Protein AF-A0A3N5X4F0-F1 (afdb_monomer)

Nearest PDB structures (foldseek):
  6ehd-assembly1_A  TM=4.978E-01  e=3.427E+00  Vibrio cholerae O395
  6ehf-assembly1_A  TM=4.316E-01  e=2.083E+00  Vibrio cholerae O395
  5fp2-assembly1_A  TM=2.744E-01  e=8.828E+00  Pseudomonas aeruginosa PAO1
  3m8b-assembly1_A  TM=2.045E-01  e=5.104E+00  Escherichia coli

Secondary structure (DSSP, 8-state):
------EEE--------------S-S---EEEEEEEEEEEEEETTEEEEEEEEEEEEEEEEETTEEEEEEEEEEEETT-GGG-EEEEEEEEEEESSTTSSEEEEEEEEEEEEESSSEEEEEEEEEEEEEESSSS-EEEEEEEEEEES-SS--S--S---TT-THHHHTPPTT-EEEEEETTS-EEEEEEEEEETTEEEEEETTS--EEEEGGGEEEEEEPP----HHHHHHHHHHHHHHHHHHHHHTT--S-TTHHHHHHHHHHHHHHHHHHHHHHTT----EEEEE---

Sequence (290 aa):
MKHTTGILLVAVLAVAQFAMAQSEEPQRNSQGYGYGAVGTLRGPGGFSGASQIGGGAEGTFYKGLGAGIDVGYLFPTSAFSAGFGTLSPGVLYQFSPKRRTVPFVTGGYTLGFRHGAWNMIHFGGGATYWFSERVGLRVEVRDHMPTQSTIGNAVAGVIPGRWEKVDSLDNGEDIIVVMKSGERFNANFRSSDLDSITVKPMEEKERRIPQSEVKQVEREGVKQDRALDGAAIGAGAGAALGALLGSRSEDDREVTIVGGLIAFAAIGFGVGYAVDSSTGKPILLFEAPE

Radius of gyration: 24.5 Å; Cα contacts (8 Å, |Δi|>4): 633; chains: 1; bounding box: 62×45×75 Å

Mean predicted aligned error: 14.15 Å

Solvent-accessible surface area (backbone atoms only — not comparable to full-atom values): 15024 Å² total; per-residue (Å²): 137,89,82,85,62,50,31,54,31,46,27,64,35,67,38,80,29,74,59,91,82,85,84,87,78,78,92,59,58,62,42,41,38,52,37,38,28,50,27,34,39,38,48,99,92,44,79,39,57,25,33,32,40,37,34,36,40,35,35,34,80,54,98,34,34,27,42,35,41,36,40,35,42,40,20,38,69,91,36,69,90,72,37,35,35,36,42,30,50,32,41,34,39,34,48,63,72,87,44,53,64,22,39,34,40,36,38,36,42,31,41,35,38,78,94,59,82,43,56,24,34,34,42,34,41,38,38,33,39,44,82,48,100,57,33,40,40,42,39,41,41,40,39,40,40,51,64,66,67,78,70,48,88,63,67,55,63,84,56,58,63,54,58,67,54,57,61,69,59,57,69,62,41,55,29,37,42,29,32,68,89,68,53,71,50,60,24,27,34,59,51,58,59,102,59,31,40,31,32,30,35,86,91,53,73,74,45,77,42,51,47,90,48,42,32,34,34,28,35,58,42,78,87,62,75,42,38,56,53,32,16,50,53,21,20,52,55,16,26,56,52,14,48,62,62,30,75,71,50,86,88,58,72,71,68,48,35,58,52,33,24,53,54,31,17,52,53,20,22,52,53,20,29,60,64,45,69,72,63,75,58,63,44,80,45,38,44,50,67,132

Foldseek 3Di:
DDDFWWWWWFFQWDWFWDDDDDDDDDPKDKTKIWTKTWTWTQDPVGIFIKIKTWIKIKIADPQQKIKIWIKMWMGTPVDSPRIWIKIWTKIKGWDPVVDQKIKMKMKTWMWTDDPDTFTWIKIKIWIWGHPDPGTIGTGMTMIIHGPPPPPDPVVVDCPAPDCVLVQPDDFQFWKWWQWPVRDIAIWTWHHDDPFWTWTHGPPDDIDIGGPVGTAWMWGQQPPDPQLVVLLQVQLVVQLVNLQVVLVPDPPDNDPSSVVSNVVRSVVRNVVRNVVVVVPRDIHTRHGHDD

pLDDT: mean 77.79, std 20.12, range [32.59, 97.94]

Structure (mmCIF, N/CA/C/O backbone):
data_AF-A0A3N5X4F0-F1
#
_entry.id   AF-A0A3N5X4F0-F1
#
loop_
_atom_site.group_PDB
_atom_site.id
_atom_site.type_symbol
_atom_site.label_atom_id
_atom_site.label_alt_id
_atom_site.label_comp_id
_atom_site.label_asym_id
_atom_site.label_entity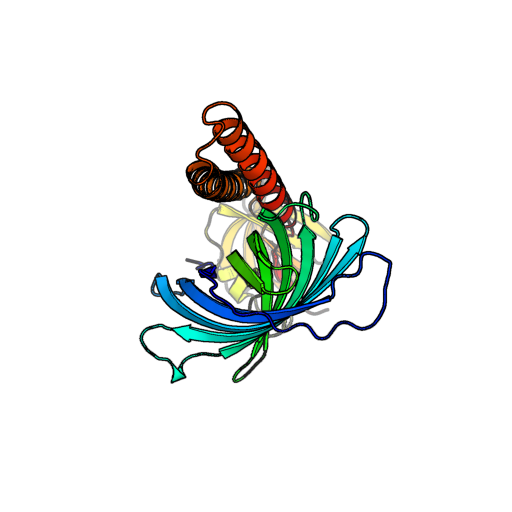_id
_atom_site.label_seq_id
_atom_site.pdbx_PDB_ins_code
_atom_site.Cartn_x
_atom_site.Cartn_y
_atom_site.Cartn_z
_atom_site.occupancy
_atom_site.B_iso_or_equiv
_atom_site.auth_seq_id
_atom_site.auth_comp_id
_atom_site.auth_asym_id
_atom_site.auth_atom_id
_atom_site.pdbx_PDB_model_num
ATOM 1 N N . MET A 1 1 ? 0.333 -3.913 -22.629 1.00 32.59 1 MET A N 1
ATOM 2 C CA . MET A 1 1 ? -0.595 -3.464 -21.561 1.00 32.59 1 MET A CA 1
ATOM 3 C C . MET A 1 1 ? 0.020 -3.766 -20.196 1.00 32.59 1 MET A C 1
ATOM 5 O O . MET A 1 1 ? 0.237 -4.928 -19.883 1.00 32.59 1 MET A O 1
ATOM 9 N N . LYS A 1 2 ? 0.381 -2.738 -19.415 1.00 35.12 2 LYS A N 1
ATOM 10 C CA . LYS A 1 2 ? 0.947 -2.893 -18.061 1.00 35.12 2 LYS A CA 1
ATOM 11 C C . LYS A 1 2 ? -0.214 -2.987 -17.065 1.00 35.12 2 LYS A C 1
ATOM 13 O O . LYS A 1 2 ? -0.962 -2.028 -16.913 1.00 35.12 2 LYS A O 1
ATOM 18 N N . HIS A 1 3 ? -0.402 -4.148 -16.443 1.00 38.12 3 HIS A N 1
ATOM 19 C CA . HIS A 1 3 ? -1.484 -4.376 -15.484 1.00 38.12 3 HIS A CA 1
ATOM 20 C C . HIS A 1 3 ? -1.028 -3.985 -14.073 1.00 38.12 3 HIS A C 1
ATOM 22 O O . HIS A 1 3 ? -0.107 -4.589 -13.529 1.00 38.12 3 HIS A O 1
ATOM 28 N N . THR A 1 4 ? -1.665 -2.977 -13.479 1.00 41.97 4 THR A N 1
ATOM 29 C CA . THR A 1 4 ? -1.523 -2.639 -12.057 1.00 41.97 4 THR A CA 1
ATOM 30 C C . THR A 1 4 ? -2.378 -3.585 -11.212 1.00 41.97 4 THR A C 1
ATOM 32 O O . THR A 1 4 ? -3.607 -3.602 -11.301 1.00 41.97 4 THR A O 1
ATOM 35 N N . THR A 1 5 ? -1.710 -4.394 -10.397 1.00 45.38 5 THR A N 1
ATOM 36 C CA . THR A 1 5 ? -2.304 -5.276 -9.384 1.00 45.38 5 THR A CA 1
ATOM 37 C C . THR A 1 5 ? -2.607 -4.434 -8.137 1.00 45.38 5 THR A C 1
ATOM 39 O O . THR A 1 5 ? -1.683 -3.874 -7.559 1.00 45.38 5 THR A O 1
ATOM 42 N N . GLY A 1 6 ? -3.873 -4.303 -7.729 1.00 45.16 6 GLY A N 1
ATOM 43 C CA . G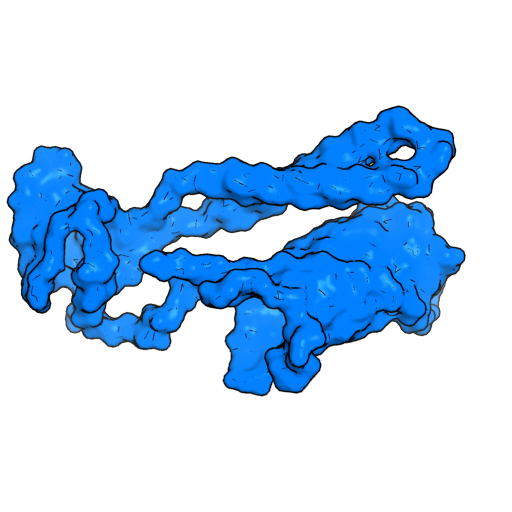LY A 1 6 ? -4.274 -3.544 -6.529 1.00 45.16 6 GLY A CA 1
ATOM 44 C C . GLY A 1 6 ? -5.271 -4.333 -5.682 1.00 45.16 6 GLY A C 1
ATOM 45 O O . GLY A 1 6 ? -6.263 -4.812 -6.216 1.00 45.16 6 GLY A O 1
ATOM 46 N N . ILE A 1 7 ? -5.014 -4.532 -4.392 1.00 48.84 7 ILE A N 1
ATOM 47 C CA . ILE A 1 7 ? -5.782 -5.467 -3.556 1.00 48.84 7 ILE A CA 1
ATOM 48 C C . ILE A 1 7 ? -6.756 -4.694 -2.663 1.00 48.84 7 ILE A C 1
ATOM 50 O O . ILE A 1 7 ? -6.385 -4.252 -1.581 1.00 48.84 7 ILE A O 1
ATOM 54 N N . LEU A 1 8 ? -8.024 -4.603 -3.075 1.00 40.22 8 LEU A N 1
ATOM 55 C CA . LEU A 1 8 ? -9.071 -3.984 -2.259 1.00 40.22 8 LEU A CA 1
ATOM 56 C C . LEU A 1 8 ? -9.683 -4.997 -1.278 1.00 40.22 8 LEU A C 1
ATOM 58 O O . LEU A 1 8 ? -10.514 -5.828 -1.666 1.00 40.22 8 LEU A O 1
ATOM 62 N N . LEU A 1 9 ? -9.332 -4.904 0.007 1.00 43.56 9 LEU A N 1
ATOM 63 C CA . LEU A 1 9 ? -9.863 -5.775 1.057 1.00 43.56 9 LEU A CA 1
ATOM 64 C C . LEU A 1 9 ? -10.933 -5.061 1.915 1.00 43.56 9 LEU A C 1
ATOM 66 O O . LEU A 1 9 ? -10.703 -4.002 2.492 1.00 43.56 9 LEU A O 1
ATOM 70 N N . VAL A 1 10 ? -12.120 -5.662 2.050 1.00 43.69 10 VAL A N 1
ATOM 71 C CA . VAL A 1 10 ? -13.218 -5.129 2.884 1.00 43.69 10 VAL A CA 1
ATOM 72 C C . VAL A 1 10 ? -13.332 -5.940 4.182 1.00 43.69 10 VAL A C 1
ATOM 74 O O . VAL A 1 10 ? -14.112 -6.873 4.317 1.00 43.69 10 VAL A O 1
ATOM 77 N N . ALA A 1 11 ? -12.530 -5.621 5.192 1.00 41.66 11 ALA A N 1
ATOM 78 C CA . ALA A 1 11 ? -12.478 -6.428 6.409 1.00 41.66 11 ALA A CA 1
ATOM 79 C C . ALA A 1 11 ? -13.691 -6.219 7.351 1.00 41.66 11 ALA A C 1
ATOM 81 O O . ALA A 1 11 ? -13.716 -5.341 8.212 1.00 41.66 11 ALA A O 1
ATOM 82 N N . VAL A 1 12 ? -14.704 -7.089 7.274 1.00 35.97 12 VAL A N 1
ATOM 83 C CA . VAL A 1 12 ? -15.749 -7.157 8.315 1.00 35.97 12 VAL A CA 1
ATOM 84 C C . VAL A 1 12 ? -15.232 -7.962 9.511 1.00 35.97 12 VAL A C 1
ATOM 86 O O . VAL A 1 12 ? -15.361 -9.182 9.557 1.00 35.97 12 VAL A O 1
ATOM 89 N N . LEU A 1 13 ? -14.629 -7.257 10.469 1.00 43.47 13 LEU A N 1
ATOM 90 C CA . LEU A 1 13 ? -14.099 -7.811 11.714 1.00 43.47 13 LEU A CA 1
ATOM 91 C C . LEU A 1 13 ? -15.217 -8.101 12.738 1.00 43.47 13 LEU A C 1
ATOM 93 O O . LEU A 1 13 ? -16.094 -7.277 12.973 1.00 43.47 13 LEU A O 1
ATOM 97 N N . ALA A 1 14 ? -15.154 -9.257 13.404 1.00 33.06 14 ALA A N 1
ATOM 98 C CA . ALA A 1 14 ? -15.914 -9.561 14.618 1.00 33.06 14 ALA A CA 1
ATOM 99 C C . ALA A 1 14 ? -14.994 -10.261 15.622 1.00 33.06 14 ALA A C 1
ATOM 101 O O . ALA A 1 14 ? -14.421 -11.302 15.308 1.00 33.06 14 ALA A O 1
ATOM 102 N N . VAL A 1 15 ? -14.772 -9.655 16.794 1.00 40.50 15 VAL A N 1
ATOM 103 C CA . VAL A 1 15 ? -13.682 -10.053 17.700 1.00 40.50 15 VAL A CA 1
ATOM 104 C C . VAL A 1 15 ? -14.090 -9.890 19.155 1.00 40.50 15 VAL A C 1
ATOM 106 O O . VAL A 1 15 ? -14.568 -8.831 19.544 1.00 40.50 15 VAL A O 1
ATOM 109 N N . ALA A 1 16 ? -13.829 -10.910 19.972 1.00 32.84 16 ALA A N 1
ATOM 110 C CA . ALA A 1 16 ? -13.762 -10.777 21.423 1.00 32.84 16 ALA A CA 1
ATOM 111 C C . ALA A 1 16 ? -12.316 -10.433 21.815 1.00 32.84 16 ALA A C 1
ATOM 113 O O . ALA A 1 16 ? -11.406 -11.236 21.614 1.00 32.84 16 ALA A O 1
ATOM 114 N N . GLN A 1 17 ? -12.088 -9.215 22.305 1.00 38.56 17 GLN A N 1
ATOM 115 C CA . GLN A 1 17 ? -10.775 -8.769 22.775 1.00 38.56 17 GLN A CA 1
ATOM 116 C C . GLN A 1 17 ? -10.604 -9.156 24.253 1.00 38.56 17 GLN A C 1
ATOM 118 O O . GLN A 1 17 ? -11.486 -8.900 25.070 1.00 38.56 17 GLN A O 1
ATOM 123 N N . PHE A 1 18 ? -9.477 -9.784 24.603 1.00 34.84 18 PHE A N 1
ATOM 124 C CA . PHE A 1 18 ? -9.077 -10.036 25.990 1.00 34.84 18 PHE A CA 1
ATOM 125 C C . PHE A 1 18 ? -7.811 -9.227 26.271 1.00 34.84 18 PHE A C 1
ATOM 127 O O . PHE A 1 18 ? -6.727 -9.583 25.816 1.00 34.84 18 PHE A O 1
ATOM 134 N N . ALA A 1 19 ? -7.946 -8.124 27.007 1.00 39.16 19 ALA A N 1
ATOM 135 C CA . ALA A 1 19 ? -6.813 -7.335 27.479 1.00 39.16 19 ALA A CA 1
ATOM 136 C C . ALA A 1 19 ? -6.554 -7.610 28.972 1.00 39.16 19 ALA A C 1
ATOM 138 O O . ALA A 1 19 ? -7.449 -7.469 29.813 1.00 39.16 19 ALA A O 1
ATOM 139 N N . MET A 1 20 ? -5.315 -7.991 29.296 1.00 36.03 20 MET A N 1
ATOM 140 C CA . MET A 1 20 ? -4.756 -7.959 30.650 1.00 36.03 20 MET A CA 1
ATOM 141 C C . MET A 1 20 ? -3.991 -6.636 30.786 1.00 36.03 20 MET A C 1
ATOM 143 O O . MET A 1 20 ? -2.903 -6.508 30.233 1.00 36.03 20 MET A O 1
ATOM 147 N N . ALA A 1 21 ? -4.555 -5.645 31.479 1.00 37.47 21 ALA A N 1
ATOM 148 C CA . ALA A 1 21 ? -3.869 -4.387 31.775 1.00 37.47 21 ALA A CA 1
ATOM 149 C C . ALA A 1 21 ? -3.617 -4.270 33.285 1.00 37.47 21 ALA A C 1
ATOM 151 O O . ALA A 1 21 ? -4.546 -4.405 34.084 1.00 37.47 21 ALA A O 1
ATOM 152 N N . GLN A 1 22 ? -2.355 -4.037 33.657 1.00 38.53 22 GLN A N 1
ATOM 153 C CA . GLN A 1 22 ? -1.940 -3.594 34.987 1.00 38.53 22 GLN A CA 1
ATOM 154 C C . GLN A 1 22 ? -1.816 -2.059 35.019 1.00 38.53 22 GLN A C 1
ATOM 156 O O . GLN A 1 22 ? -1.225 -1.459 34.124 1.00 38.53 22 GLN A O 1
ATOM 161 N N . SER A 1 23 ? -2.275 -1.492 36.138 1.00 37.44 23 SER A N 1
ATOM 162 C CA . SER A 1 23 ? -2.046 -0.146 36.695 1.00 37.44 23 SER A CA 1
ATOM 163 C C . SER A 1 23 ? -2.903 1.040 36.224 1.00 37.44 23 SER A C 1
ATOM 165 O O . SER A 1 23 ? -3.185 1.238 35.044 1.00 37.44 23 SER A O 1
ATOM 167 N N . GLU A 1 24 ? -3.320 1.799 37.240 1.00 47.41 24 GLU A N 1
ATOM 168 C CA . GLU A 1 24 ? -4.229 2.941 37.243 1.00 47.41 24 GLU A CA 1
ATOM 169 C C . GLU A 1 24 ? -3.498 4.225 36.807 1.00 47.41 24 GLU A C 1
ATOM 171 O O . GLU A 1 24 ? -2.595 4.687 37.493 1.00 47.41 24 GLU A O 1
ATOM 176 N N . GLU A 1 25 ? -3.929 4.783 35.669 1.00 54.06 25 GLU A N 1
ATOM 177 C CA . GLU A 1 25 ? -3.526 6.067 35.056 1.00 54.06 25 GLU A CA 1
ATOM 178 C C . GLU A 1 25 ? -2.057 6.205 34.587 1.00 54.06 25 GLU A C 1
ATOM 180 O O . GLU A 1 25 ? -1.130 5.981 35.358 1.00 54.06 25 GLU A O 1
ATOM 185 N N . PRO A 1 26 ? -1.774 6.625 33.328 1.00 49.38 26 PRO A N 1
ATOM 186 C CA . PRO A 1 26 ? -2.606 7.391 32.395 1.00 49.38 26 PRO A CA 1
ATOM 187 C C . PRO A 1 26 ? -2.985 6.606 31.130 1.00 49.38 26 PRO A C 1
ATOM 189 O O . PRO A 1 26 ? -2.102 6.039 30.502 1.00 49.38 26 PRO A O 1
ATOM 192 N N . GLN A 1 27 ? -4.267 6.659 30.730 1.00 57.31 27 GLN A N 1
ATOM 193 C CA . GLN A 1 27 ? -4.850 6.633 29.361 1.00 57.31 27 GLN A CA 1
ATOM 194 C C . GLN A 1 27 ? -4.193 5.801 28.222 1.00 57.31 27 GLN A C 1
ATOM 196 O O . GLN A 1 27 ? -4.483 6.021 27.043 1.00 57.31 27 GLN A O 1
ATOM 201 N N . ARG A 1 28 ? -3.303 4.861 28.541 1.00 55.22 28 ARG A N 1
ATOM 202 C CA . ARG A 1 28 ? -2.555 3.997 27.631 1.00 55.22 28 ARG A CA 1
ATOM 203 C C . ARG A 1 28 ? -3.308 2.688 27.524 1.00 55.22 28 ARG A C 1
ATOM 205 O O . ARG A 1 28 ? -3.019 1.722 28.221 1.00 55.22 28 ARG A O 1
ATOM 212 N N . ASN A 1 29 ? -4.282 2.680 26.629 1.00 76.25 29 ASN A N 1
ATOM 213 C CA . ASN A 1 29 ? -5.029 1.478 26.313 1.00 76.25 29 ASN A CA 1
ATOM 214 C C . ASN A 1 29 ? -4.210 0.696 25.285 1.00 76.25 29 ASN A C 1
ATOM 216 O O . ASN A 1 29 ? -4.285 0.971 24.087 1.00 76.25 29 ASN A O 1
ATOM 220 N N . SER A 1 30 ? -3.359 -0.215 25.758 1.00 86.25 30 SER A N 1
ATOM 221 C CA . SER A 1 30 ? -2.893 -1.308 24.912 1.00 86.25 30 SER A CA 1
ATOM 222 C C . SER A 1 30 ? -3.994 -2.361 24.836 1.00 86.25 30 SER A C 1
ATOM 224 O O . SER A 1 30 ? -4.621 -2.707 25.838 1.00 86.25 30 SER A O 1
ATOM 226 N N . GLN A 1 31 ? -4.258 -2.860 23.636 1.00 88.12 31 GLN A N 1
ATOM 227 C CA . GLN A 1 31 ? -5.313 -3.833 23.393 1.00 88.12 31 GLN A CA 1
ATOM 228 C C . GLN A 1 31 ? -4.864 -4.870 22.372 1.00 88.12 31 GLN A C 1
ATOM 230 O O . GLN A 1 31 ? -4.262 -4.536 21.352 1.00 88.12 31 GLN A O 1
ATOM 235 N N . GLY A 1 32 ? -5.154 -6.134 22.675 1.00 87.94 32 GLY A N 1
ATOM 236 C CA . GLY A 1 32 ? -4.986 -7.256 21.758 1.00 87.94 32 GLY A CA 1
ATOM 237 C C . GLY A 1 32 ? -6.302 -7.590 21.064 1.00 87.94 32 GLY A C 1
ATOM 238 O O . GLY A 1 32 ? -7.379 -7.396 21.630 1.00 87.94 32 GLY A O 1
ATOM 239 N N . TYR A 1 33 ? -6.227 -8.111 19.845 1.00 85.75 33 TYR A N 1
ATOM 240 C CA . TYR A 1 33 ? -7.398 -8.492 19.062 1.00 85.75 33 TYR A CA 1
ATOM 241 C C . TYR A 1 33 ? -7.110 -9.692 18.156 1.00 85.75 33 TYR A C 1
ATOM 243 O O . TYR A 1 33 ? -6.016 -9.822 17.623 1.00 85.75 33 TYR A O 1
ATOM 251 N N . GLY A 1 34 ? -8.093 -10.576 17.975 1.00 86.81 34 GLY A N 1
ATOM 252 C CA . GLY A 1 34 ? -8.167 -11.476 16.813 1.00 86.81 34 GLY A CA 1
ATOM 253 C C . GLY A 1 34 ? -8.912 -10.794 15.664 1.00 86.81 34 GLY A C 1
ATOM 254 O O . GLY A 1 34 ? -9.395 -9.689 15.858 1.00 86.81 34 GLY A O 1
ATOM 255 N N . TYR A 1 35 ? -9.025 -11.399 14.484 1.00 86.19 35 TYR A N 1
ATOM 256 C CA . TYR A 1 35 ? -9.908 -10.913 13.424 1.00 86.19 35 TYR A CA 1
ATOM 257 C C . TYR A 1 35 ? -10.199 -11.930 12.322 1.00 86.19 35 TYR A C 1
ATOM 259 O O . TYR A 1 35 ? -9.428 -12.858 12.084 1.00 86.19 35 TYR A O 1
ATOM 267 N N . GLY A 1 36 ? -11.313 -11.690 11.626 1.00 87.81 36 GLY A N 1
ATOM 268 C CA . GLY A 1 36 ? -11.666 -12.269 10.334 1.00 87.81 36 GLY A CA 1
ATOM 269 C C . GLY A 1 36 ? -12.061 -11.150 9.367 1.00 87.81 36 GLY A C 1
ATOM 270 O O . GLY A 1 36 ? -12.546 -10.109 9.799 1.00 87.81 36 GLY A O 1
ATOM 271 N N . ALA A 1 37 ? -11.811 -11.332 8.077 1.00 86.88 37 ALA A N 1
ATOM 272 C CA . ALA A 1 37 ? -12.021 -10.323 7.047 1.00 86.88 37 ALA A CA 1
ATOM 273 C C . ALA A 1 37 ? -12.353 -10.978 5.701 1.00 86.88 37 ALA A C 1
ATOM 275 O O . ALA A 1 37 ? -11.898 -12.089 5.422 1.00 86.88 37 ALA A O 1
ATOM 276 N N . VAL A 1 38 ? -13.121 -10.284 4.854 1.00 88.38 38 VAL A N 1
ATOM 277 C CA . VAL A 1 38 ? -13.542 -10.765 3.528 1.00 88.38 38 VAL A CA 1
ATOM 278 C C . VAL A 1 38 ? -13.333 -9.682 2.472 1.00 88.38 38 VAL A C 1
ATOM 280 O O . VAL A 1 38 ? -13.965 -8.646 2.486 1.00 88.38 38 VAL A O 1
ATOM 283 N N . GLY A 1 39 ? -12.433 -9.881 1.526 1.00 87.56 39 GLY A N 1
ATOM 284 C CA . GLY A 1 39 ? -12.069 -8.857 0.555 1.00 87.56 39 GLY A CA 1
ATOM 285 C C . GLY A 1 39 ? -12.015 -9.353 -0.873 1.00 87.56 39 GLY A C 1
ATOM 286 O O . GLY A 1 39 ? -12.496 -10.434 -1.211 1.00 87.56 39 GLY A O 1
ATOM 287 N N . THR A 1 40 ? -11.377 -8.546 -1.712 1.00 87.94 40 THR A N 1
ATOM 288 C CA . THR A 1 40 ? -11.050 -8.902 -3.086 1.00 87.94 40 THR A CA 1
ATOM 289 C C . THR A 1 40 ? -9.551 -8.749 -3.329 1.00 87.94 40 THR A C 1
ATOM 291 O O . THR A 1 40 ? -8.907 -7.821 -2.851 1.00 87.94 40 THR A O 1
ATOM 294 N N . LEU A 1 41 ? -8.979 -9.676 -4.085 1.00 86.44 41 LEU A N 1
ATOM 295 C CA . LEU A 1 41 ? -7.633 -9.583 -4.638 1.00 86.44 41 LEU A CA 1
ATOM 296 C C . LEU A 1 41 ? -7.782 -9.269 -6.121 1.00 86.44 41 LEU A C 1
ATOM 298 O O . LEU A 1 41 ? -8.440 -10.023 -6.837 1.00 86.44 41 LEU A O 1
ATOM 302 N N . ARG A 1 42 ? -7.164 -8.197 -6.614 1.00 82.56 42 ARG A N 1
ATOM 303 C CA . ARG A 1 42 ? -7.024 -7.991 -8.061 1.00 82.56 42 ARG A CA 1
ATOM 304 C C . ARG A 1 42 ? -5.749 -8.673 -8.520 1.00 82.56 42 ARG A C 1
ATOM 306 O O . ARG A 1 42 ? -4.695 -8.429 -7.945 1.00 82.56 42 ARG A O 1
ATOM 313 N N . GLY A 1 43 ? -5.840 -9.480 -9.565 1.00 79.81 43 GLY A N 1
ATOM 314 C CA . GLY A 1 43 ? -4.707 -10.076 -10.264 1.00 79.81 43 GLY A CA 1
ATOM 315 C C . GLY A 1 43 ? -4.820 -9.891 -11.781 1.00 79.81 43 GLY A C 1
ATOM 316 O O . GLY A 1 43 ? -5.782 -9.285 -12.260 1.00 79.81 43 GLY A O 1
ATOM 317 N N . PRO A 1 44 ? -3.872 -10.439 -12.563 1.00 74.62 44 PRO A N 1
ATOM 318 C CA . PRO A 1 44 ? -3.893 -10.359 -14.027 1.00 74.62 44 PRO A CA 1
ATOM 319 C C . PRO A 1 44 ? -5.180 -10.903 -14.672 1.00 74.62 44 PRO A C 1
ATOM 321 O O . PRO A 1 44 ? -5.574 -10.436 -15.733 1.00 74.62 44 PRO A O 1
ATOM 324 N N . GLY A 1 45 ? -5.852 -11.858 -14.020 1.00 81.31 45 GLY A N 1
ATOM 325 C CA . GLY A 1 45 ? -7.104 -12.467 -14.487 1.00 81.31 45 GLY A CA 1
ATOM 326 C C . GLY A 1 45 ? -8.393 -11.801 -13.988 1.00 81.31 45 GLY A C 1
ATOM 327 O O . GLY A 1 45 ? -9.461 -12.372 -14.180 1.00 81.31 45 GLY A O 1
ATOM 328 N N . GLY A 1 46 ? -8.317 -10.639 -13.327 1.00 86.38 46 GLY A N 1
ATOM 329 C CA . GLY A 1 46 ? -9.476 -9.941 -12.757 1.00 86.38 46 GLY A CA 1
ATOM 330 C C . GLY A 1 46 ? -9.497 -9.944 -11.227 1.00 86.38 46 GLY A C 1
ATOM 331 O O . GLY A 1 46 ? -8.449 -9.971 -10.582 1.00 86.38 46 GLY A O 1
ATOM 332 N N . PHE A 1 47 ? -10.694 -9.871 -10.644 1.00 85.31 47 PHE A N 1
ATOM 333 C CA . PHE A 1 47 ? -10.894 -9.871 -9.193 1.00 85.31 47 PHE A CA 1
ATOM 334 C C . PHE A 1 47 ? -11.211 -11.283 -8.688 1.00 85.31 47 PHE A C 1
ATOM 336 O O . PHE A 1 47 ? -12.043 -11.979 -9.264 1.00 85.31 47 PHE A O 1
ATOM 343 N N . SER A 1 48 ? -10.580 -11.689 -7.589 1.00 90.25 48 SER A N 1
ATOM 344 C CA . SER A 1 48 ? -10.894 -12.911 -6.844 1.00 90.25 48 SER A CA 1
ATOM 345 C C . SER A 1 48 ? -11.362 -12.547 -5.444 1.00 90.25 48 SER A C 1
ATOM 347 O O . SER A 1 48 ? -10.779 -11.670 -4.811 1.00 90.25 48 SER A O 1
ATOM 349 N N . GLY A 1 49 ? -12.363 -13.253 -4.923 1.00 92.00 49 GLY A N 1
ATOM 350 C CA . GLY A 1 49 ? -12.701 -13.174 -3.503 1.00 92.00 49 GLY A CA 1
ATOM 351 C C . GLY A 1 49 ? -11.528 -13.640 -2.640 1.00 92.00 49 GLY A C 1
ATOM 352 O O . GLY A 1 49 ? -10.796 -14.567 -3.005 1.00 92.00 49 GLY A O 1
ATOM 353 N N . ALA A 1 50 ? -11.343 -12.990 -1.500 1.00 93.81 50 ALA A N 1
ATOM 354 C CA . ALA A 1 50 ? -10.327 -13.332 -0.524 1.00 93.81 50 ALA A CA 1
ATOM 355 C C . ALA A 1 50 ? -10.883 -13.259 0.887 1.00 93.81 50 ALA A C 1
ATOM 357 O O . ALA A 1 50 ? -11.836 -12.542 1.178 1.00 93.81 50 ALA A O 1
ATOM 358 N N . SER A 1 51 ? -10.266 -14.012 1.773 1.00 94.12 51 SER A N 1
ATOM 359 C CA . SER A 1 51 ? -10.535 -13.978 3.194 1.00 94.12 51 SER A CA 1
ATOM 360 C C . SER A 1 51 ? -9.220 -13.834 3.932 1.00 94.12 51 SER A C 1
ATOM 362 O O . SER A 1 51 ? -8.163 -14.219 3.435 1.00 94.12 51 SER A O 1
ATOM 364 N N . GLN A 1 52 ? -9.280 -13.254 5.117 1.00 94.25 52 GLN A N 1
ATOM 365 C CA . GLN A 1 52 ? -8.124 -13.133 5.982 1.00 94.25 52 GLN A CA 1
ATOM 366 C C . GLN A 1 52 ? -8.548 -13.432 7.410 1.00 94.25 52 GLN A C 1
ATOM 368 O O . GLN A 1 52 ? -9.621 -13.023 7.849 1.00 94.25 52 GLN A O 1
ATOM 373 N N . ILE A 1 53 ? -7.705 -14.162 8.124 1.00 93.31 53 ILE A N 1
ATOM 374 C CA . ILE A 1 53 ? -7.834 -14.383 9.563 1.00 93.31 53 ILE A CA 1
ATOM 375 C C . ILE A 1 53 ? -6.528 -13.973 10.223 1.00 93.31 53 ILE A C 1
ATOM 377 O O . ILE A 1 53 ? -5.466 -14.128 9.623 1.00 93.31 53 ILE A O 1
ATOM 381 N N . GLY A 1 54 ? -6.577 -13.449 11.437 1.00 93.94 54 GLY A N 1
ATOM 382 C CA . GLY A 1 54 ? -5.362 -12.996 12.097 1.00 93.94 54 GLY A CA 1
ATOM 383 C C . GLY A 1 54 ? -5.585 -12.486 13.503 1.00 93.94 54 GLY A C 1
ATOM 384 O O . GLY A 1 54 ? -6.628 -12.710 14.117 1.00 93.94 54 GLY A O 1
ATOM 385 N N . GLY A 1 55 ? -4.575 -11.799 14.011 1.00 93.00 55 GLY A N 1
ATOM 386 C CA . GLY A 1 55 ? -4.631 -11.078 15.267 1.00 93.00 55 GLY A CA 1
ATOM 387 C C . GLY A 1 55 ? -3.529 -10.036 15.354 1.00 93.00 55 GLY A C 1
ATOM 388 O O . GLY A 1 55 ? -2.614 -10.003 14.536 1.00 93.00 55 GLY A O 1
ATOM 389 N N . GLY A 1 56 ? -3.622 -9.161 16.339 1.00 92.75 56 GLY A N 1
ATOM 390 C CA . GLY A 1 56 ? -2.676 -8.079 16.521 1.00 92.75 56 GLY A CA 1
ATOM 391 C C . GLY A 1 56 ? -2.787 -7.439 17.889 1.00 92.75 56 GLY A C 1
ATOM 392 O O . GLY A 1 56 ? -3.598 -7.831 18.732 1.00 92.75 56 GLY A O 1
ATOM 393 N N . ALA A 1 57 ? -1.944 -6.441 18.095 1.00 92.75 57 ALA A N 1
ATOM 394 C CA . ALA A 1 57 ? -2.005 -5.572 19.250 1.00 92.75 57 ALA A CA 1
ATOM 395 C C . ALA A 1 57 ? -1.771 -4.129 18.818 1.00 92.75 57 ALA A C 1
ATOM 397 O O . ALA A 1 57 ? -1.001 -3.853 17.899 1.00 92.75 57 ALA A O 1
ATOM 398 N N . GLU A 1 58 ? -2.425 -3.203 19.500 1.00 94.00 58 GLU A N 1
ATOM 399 C CA . GLU A 1 58 ? -2.228 -1.773 19.304 1.00 94.00 58 GLU A CA 1
ATOM 400 C C . GLU A 1 58 ? -2.212 -1.039 20.638 1.00 94.00 58 GLU A C 1
ATOM 402 O O . GLU A 1 58 ? -2.734 -1.530 21.638 1.00 94.00 58 GLU A O 1
ATOM 407 N N . GLY A 1 59 ? -1.618 0.148 20.653 1.00 91.62 59 GLY A N 1
ATOM 408 C CA . GLY A 1 59 ? -1.639 1.034 21.805 1.00 91.62 59 GLY A CA 1
ATOM 409 C C . GLY A 1 59 ? -1.666 2.494 21.388 1.00 91.62 59 GLY A C 1
ATOM 410 O O . GLY A 1 59 ? -0.928 2.913 20.494 1.00 91.62 59 GLY A O 1
ATOM 411 N N . THR A 1 60 ? -2.502 3.286 22.058 1.00 92.44 60 THR A N 1
ATOM 412 C CA . THR A 1 60 ? -2.523 4.745 21.902 1.00 92.44 60 THR A CA 1
ATOM 413 C C . THR A 1 60 ? -1.545 5.401 22.869 1.00 92.44 60 THR A C 1
ATOM 415 O O . THR A 1 60 ? -1.577 5.126 24.069 1.00 92.44 60 THR A O 1
ATOM 418 N N . PHE A 1 61 ? -0.701 6.302 22.368 1.00 86.19 61 PHE A N 1
ATOM 419 C CA . PHE A 1 61 ? 0.315 6.995 23.164 1.00 86.19 61 PHE A CA 1
ATOM 420 C C . PHE A 1 61 ? 0.126 8.517 23.233 1.00 86.19 61 PHE A C 1
ATOM 422 O O . PHE A 1 61 ? 0.657 9.129 24.159 1.00 86.19 61 PHE A O 1
ATOM 429 N N . TYR A 1 62 ? -0.630 9.146 22.320 1.00 86.81 62 TYR A N 1
ATOM 430 C CA . TYR A 1 62 ? -0.859 10.597 22.371 1.00 86.81 62 TYR A CA 1
ATOM 431 C C . TYR A 1 62 ? -2.181 11.041 21.731 1.00 86.81 62 TYR A C 1
ATOM 433 O O . TYR A 1 62 ? -2.308 11.043 20.515 1.00 86.81 62 TYR A O 1
ATOM 441 N N . LYS A 1 63 ? -3.157 11.495 22.532 1.00 89.50 63 LYS A N 1
ATOM 442 C CA . LYS A 1 63 ? -4.406 12.135 22.048 1.00 89.50 63 LYS A CA 1
ATOM 443 C C . LYS A 1 63 ? -5.100 11.387 20.887 1.00 89.50 63 LYS A C 1
ATOM 445 O O . LYS A 1 63 ? -5.554 12.011 19.932 1.00 89.50 63 LYS A O 1
ATOM 450 N N . GLY A 1 64 ? -5.163 10.057 20.970 1.00 89.69 64 GLY A N 1
ATOM 451 C CA . GLY A 1 64 ? -5.736 9.187 19.934 1.00 89.69 64 GLY A CA 1
ATOM 452 C C . GLY A 1 64 ? -4.722 8.632 18.928 1.00 89.69 64 GLY A C 1
ATOM 453 O O . GLY A 1 64 ? -5.016 7.629 18.286 1.00 89.69 64 GLY A O 1
ATOM 454 N N . LEU A 1 65 ? -3.522 9.208 18.826 1.00 91.75 65 LEU A N 1
ATOM 455 C CA . LEU A 1 65 ? -2.414 8.645 18.057 1.00 91.75 65 LEU A CA 1
ATOM 456 C C . LEU A 1 65 ? -1.903 7.371 18.732 1.00 91.75 65 LEU A C 1
ATOM 458 O O . LEU A 1 65 ? -1.652 7.352 19.944 1.00 91.75 65 LEU A O 1
ATOM 462 N N . GLY A 1 66 ? -1.739 6.326 17.934 1.00 93.62 66 GLY A N 1
ATOM 463 C CA . GLY A 1 66 ? -1.278 5.019 18.361 1.00 93.62 66 GLY A CA 1
ATOM 464 C C . GLY A 1 66 ? -0.445 4.312 17.303 1.00 93.62 66 GLY A C 1
ATOM 465 O O . GLY A 1 66 ? -0.308 4.770 16.168 1.00 93.62 66 GLY A O 1
ATOM 466 N N . ALA A 1 67 ? 0.119 3.184 17.710 1.00 94.81 67 ALA A N 1
ATOM 467 C CA . ALA A 1 67 ? 0.825 2.257 16.841 1.00 94.81 67 ALA A CA 1
ATOM 468 C C . ALA A 1 67 ? 0.351 0.835 17.128 1.00 94.81 67 ALA A C 1
ATOM 470 O O . ALA A 1 67 ? -0.093 0.529 18.239 1.00 94.81 67 ALA A O 1
ATOM 471 N N . GLY A 1 68 ? 0.441 -0.027 16.125 1.00 93.88 68 GLY A N 1
ATOM 472 C CA . GLY A 1 68 ? 0.036 -1.415 16.236 1.00 93.88 68 GLY A CA 1
ATOM 473 C C . GLY A 1 68 ? 0.827 -2.328 15.320 1.00 93.88 68 GLY A C 1
ATOM 474 O O . GLY A 1 68 ? 1.571 -1.886 14.444 1.00 93.88 68 GLY A O 1
ATOM 475 N N . ILE A 1 69 ? 0.667 -3.618 15.566 1.00 93.50 69 ILE A N 1
ATOM 476 C CA . ILE A 1 69 ? 1.221 -4.689 14.754 1.00 93.50 69 ILE A CA 1
ATOM 477 C C . ILE A 1 69 ? 0.168 -5.782 14.617 1.00 93.50 69 ILE A C 1
ATOM 479 O O . ILE A 1 69 ? -0.436 -6.191 15.611 1.00 93.50 69 ILE A O 1
ATOM 483 N N . ASP A 1 70 ? -0.051 -6.252 13.394 1.00 95.25 70 ASP A N 1
ATOM 484 C CA . ASP A 1 70 ? -0.899 -7.408 13.121 1.00 95.25 70 ASP A CA 1
ATOM 485 C C . ASP A 1 70 ? -0.150 -8.513 12.378 1.00 95.25 70 ASP A C 1
ATOM 487 O O . ASP A 1 70 ? 0.792 -8.267 11.625 1.00 95.25 70 ASP A O 1
ATOM 491 N N . VAL A 1 71 ? -0.571 -9.750 12.628 1.00 94.69 71 VAL A N 1
ATOM 492 C CA . VAL A 1 71 ? -0.165 -10.948 11.900 1.00 94.69 71 VAL A CA 1
ATOM 493 C C . VAL A 1 71 ? -1.425 -11.628 11.387 1.00 94.69 71 VAL A C 1
ATOM 495 O O . VAL A 1 71 ? -2.388 -11.814 12.132 1.00 94.69 71 VAL A O 1
ATOM 498 N N . GLY A 1 72 ? -1.431 -12.014 10.117 1.00 95.56 72 GLY A N 1
ATOM 499 C CA . GLY A 1 72 ? -2.591 -12.641 9.493 1.00 95.56 72 GLY A CA 1
ATOM 500 C C . GLY A 1 72 ? -2.225 -13.699 8.465 1.00 95.56 72 GLY A C 1
ATOM 501 O O . GLY A 1 72 ? -1.066 -13.876 8.102 1.00 95.56 72 GLY A O 1
ATOM 502 N N . TYR A 1 73 ? -3.240 -14.414 8.002 1.00 95.81 73 TYR A N 1
ATOM 503 C CA . TYR A 1 73 ? -3.183 -15.334 6.879 1.00 95.81 73 TYR A CA 1
ATOM 504 C C . TYR A 1 73 ? -4.267 -14.932 5.884 1.00 95.81 73 TYR A C 1
ATOM 506 O O . TYR A 1 73 ? -5.455 -15.035 6.194 1.00 95.81 73 TYR A O 1
ATOM 514 N N . LEU A 1 74 ? -3.854 -14.433 4.719 1.00 94.81 74 LEU A N 1
ATOM 515 C CA . LEU A 1 74 ? -4.730 -13.992 3.638 1.00 94.81 74 LEU A CA 1
ATOM 516 C C . LEU A 1 74 ? -4.795 -15.087 2.576 1.00 94.81 74 LEU A C 1
ATOM 518 O O . LEU A 1 74 ? -3.760 -15.516 2.077 1.00 94.81 74 LEU A O 1
ATOM 522 N N . PHE A 1 75 ? -5.993 -15.534 2.209 1.00 94.81 75 PHE A N 1
ATOM 523 C CA . PHE A 1 75 ? -6.205 -16.644 1.281 1.00 94.81 75 PHE A CA 1
ATOM 524 C C . PHE A 1 75 ? -7.372 -16.383 0.316 1.00 94.81 75 PHE A C 1
ATOM 526 O O . PHE A 1 75 ? -8.356 -15.750 0.699 1.00 94.81 75 PHE A O 1
ATOM 533 N N . PRO A 1 76 ? -7.312 -16.870 -0.939 1.00 93.75 76 PRO A N 1
ATOM 534 C CA . PRO A 1 76 ? -8.470 -16.871 -1.830 1.00 93.75 76 PRO A CA 1
ATOM 535 C C . PRO A 1 76 ? -9.629 -17.671 -1.225 1.00 93.75 76 PRO A C 1
ATOM 537 O O . PRO A 1 76 ? -9.416 -18.762 -0.693 1.00 93.75 76 PRO A O 1
ATOM 540 N N . THR A 1 77 ? -10.866 -17.187 -1.358 1.00 93.75 77 THR A N 1
ATOM 541 C CA . THR A 1 77 ? -12.057 -17.879 -0.816 1.00 93.75 77 THR A CA 1
ATOM 542 C C . THR A 1 77 ? -12.278 -19.262 -1.436 1.00 93.75 77 THR A C 1
ATOM 544 O O . THR A 1 77 ? -12.886 -20.127 -0.813 1.00 93.75 77 THR A O 1
ATOM 547 N N . SER A 1 78 ? -11.758 -19.490 -2.644 1.00 93.31 78 SER A N 1
ATOM 548 C CA . SER A 1 78 ? -11.815 -20.768 -3.360 1.00 93.31 78 SER A CA 1
ATOM 549 C C . SER A 1 78 ? -10.696 -21.749 -2.993 1.00 93.31 78 SER A C 1
ATOM 551 O O . SER A 1 78 ? -10.794 -22.927 -3.329 1.00 93.31 78 SER A O 1
ATOM 553 N N . ALA A 1 79 ? -9.625 -21.294 -2.332 1.00 93.19 79 ALA A N 1
ATOM 554 C CA . ALA A 1 79 ? -8.440 -22.110 -2.079 1.00 93.19 79 ALA A CA 1
ATOM 555 C C . ALA A 1 79 ? -7.685 -21.648 -0.823 1.00 93.19 79 ALA A C 1
ATOM 557 O O . ALA A 1 79 ? -6.720 -20.888 -0.905 1.00 93.19 79 ALA A O 1
ATOM 558 N N . PHE A 1 80 ? -8.069 -22.177 0.344 1.00 93.69 80 PHE A N 1
ATOM 559 C CA . PHE A 1 80 ? -7.401 -21.878 1.620 1.00 93.69 80 PHE A CA 1
ATOM 560 C C . PHE A 1 80 ? -5.885 -22.134 1.566 1.00 93.69 80 PHE A C 1
ATOM 562 O O . PHE A 1 80 ? -5.098 -21.310 2.017 1.00 93.69 80 PHE A O 1
ATOM 569 N N . SER A 1 81 ? -5.457 -23.230 0.927 1.00 94.88 81 SER A N 1
ATOM 570 C CA . SER A 1 81 ? -4.041 -23.598 0.785 1.00 94.88 81 SER A CA 1
ATOM 571 C C . SER A 1 81 ? -3.233 -22.658 -0.117 1.00 94.88 81 SER A C 1
ATOM 573 O O . SER A 1 81 ? -2.006 -22.748 -0.133 1.00 94.88 81 SER A O 1
ATOM 575 N N . ALA A 1 82 ? -3.873 -21.753 -0.865 1.00 93.44 82 ALA A N 1
ATOM 576 C CA . ALA A 1 82 ? -3.225 -20.774 -1.739 1.00 93.44 82 ALA A CA 1
ATOM 577 C C . ALA A 1 82 ? -2.901 -19.443 -1.027 1.00 93.44 82 ALA A C 1
ATOM 579 O O . ALA A 1 82 ? -2.347 -18.540 -1.649 1.00 93.44 82 ALA A O 1
ATOM 580 N N . GLY A 1 83 ? -3.182 -19.322 0.275 1.00 93.50 83 GLY A N 1
ATOM 581 C CA . GLY A 1 83 ? -2.911 -18.102 1.031 1.00 93.50 83 GLY A CA 1
ATOM 582 C C . GLY A 1 83 ? -1.445 -17.834 1.369 1.00 93.50 83 GLY A C 1
ATOM 583 O O . GLY A 1 83 ? -0.571 -18.682 1.178 1.00 93.50 83 GLY A O 1
ATOM 584 N N . PHE A 1 84 ? -1.179 -16.647 1.899 1.00 94.94 84 PHE A N 1
ATOM 585 C CA . PHE A 1 84 ? 0.122 -16.204 2.393 1.00 94.94 84 PHE A CA 1
ATOM 586 C C . PHE A 1 84 ? -0.025 -15.503 3.748 1.00 94.94 84 PHE A C 1
ATOM 588 O O . PHE A 1 84 ? -1.078 -14.957 4.077 1.00 94.94 84 PHE A O 1
ATOM 595 N N . GLY A 1 85 ? 1.033 -15.559 4.556 1.00 96.56 85 GLY A N 1
ATOM 596 C CA . GLY A 1 85 ? 1.097 -14.859 5.834 1.00 96.56 85 GLY A CA 1
ATOM 597 C C . GLY A 1 85 ? 1.311 -13.363 5.633 1.00 96.56 85 GLY A C 1
ATOM 598 O O . GLY A 1 85 ? 1.930 -12.953 4.655 1.00 96.56 85 GLY A O 1
ATOM 599 N N . THR A 1 86 ? 0.819 -12.543 6.551 1.00 96.81 86 THR A N 1
ATOM 600 C CA . THR A 1 86 ? 1.026 -11.093 6.575 1.00 96.81 86 THR A CA 1
ATOM 601 C C . THR A 1 86 ? 1.579 -10.673 7.929 1.00 96.81 86 THR A C 1
ATOM 603 O O . THR A 1 86 ? 1.168 -11.213 8.953 1.00 96.81 86 THR A O 1
ATOM 606 N N . LEU A 1 87 ? 2.496 -9.709 7.940 1.00 94.56 87 LEU A N 1
ATOM 607 C CA . LEU A 1 87 ? 2.975 -9.000 9.126 1.00 94.56 87 LEU A CA 1
ATOM 608 C C . LEU A 1 87 ? 2.868 -7.499 8.851 1.00 94.56 87 LEU A C 1
ATOM 610 O O . LEU A 1 87 ? 3.570 -7.000 7.969 1.00 94.56 87 LEU A O 1
ATOM 614 N N . SER A 1 88 ? 2.019 -6.788 9.588 1.00 96.19 88 SER A N 1
ATOM 615 C CA . SER A 1 88 ? 1.718 -5.382 9.311 1.00 96.19 88 SER A CA 1
ATOM 616 C C . SER A 1 88 ? 1.946 -4.479 10.526 1.00 96.19 88 SER A C 1
ATOM 618 O O . SER A 1 88 ? 1.051 -4.333 11.358 1.00 96.19 88 SER A O 1
ATOM 620 N N . PRO A 1 89 ? 3.130 -3.860 10.683 1.00 92.62 89 PRO A N 1
ATOM 621 C CA . PRO A 1 89 ? 3.285 -2.732 11.593 1.00 92.62 89 PRO A CA 1
ATOM 622 C C . PRO A 1 89 ? 2.618 -1.475 11.012 1.00 92.62 89 PRO A C 1
ATOM 624 O O . PRO A 1 89 ? 2.752 -1.168 9.824 1.00 92.62 89 PRO A O 1
ATOM 627 N N . GLY A 1 90 ? 1.938 -0.706 11.858 1.00 94.38 90 GLY A N 1
ATOM 628 C CA . GLY A 1 90 ? 1.227 0.492 11.429 1.00 94.38 90 GLY A CA 1
ATOM 629 C C . GLY A 1 90 ? 1.047 1.533 12.522 1.00 94.38 90 GLY A C 1
ATOM 630 O O . GLY A 1 90 ? 1.290 1.300 13.708 1.00 94.38 90 GLY A O 1
ATOM 631 N N . VAL A 1 91 ? 0.608 2.708 12.089 1.00 93.69 91 VAL A N 1
ATOM 632 C CA . VAL A 1 91 ? 0.141 3.797 12.941 1.00 93.69 91 VAL A CA 1
ATOM 633 C C . VAL A 1 91 ? -1.365 3.950 12.785 1.00 93.69 91 VAL A C 1
ATOM 635 O O . VAL A 1 91 ? -1.959 3.580 11.768 1.00 93.69 91 VAL A O 1
ATOM 638 N N . LEU A 1 92 ? -2.006 4.493 13.809 1.00 96.06 92 LEU A N 1
ATOM 639 C CA . LEU A 1 92 ? -3.437 4.753 13.797 1.00 96.06 92 LEU A CA 1
ATOM 640 C C . LEU A 1 92 ? -3.759 6.044 14.535 1.00 96.06 92 LEU A C 1
ATOM 642 O O . LEU A 1 92 ? -3.025 6.465 15.429 1.00 96.06 92 LEU A O 1
ATOM 646 N N . TYR A 1 93 ? -4.881 6.653 14.180 1.00 94.81 93 TYR A N 1
ATOM 647 C CA . TYR A 1 93 ? -5.440 7.787 14.896 1.00 94.81 93 TYR A CA 1
ATOM 648 C C . TYR A 1 93 ? -6.908 7.526 15.222 1.00 94.81 93 TYR A C 1
ATOM 650 O O . TYR A 1 93 ? -7.721 7.320 14.322 1.00 94.81 93 TYR A O 1
ATOM 658 N N . GLN A 1 94 ? -7.236 7.531 16.512 1.00 95.44 94 GLN A N 1
ATOM 659 C CA . GLN A 1 94 ? -8.587 7.365 17.038 1.00 95.44 94 GLN A CA 1
ATOM 660 C C . GLN A 1 94 ? -9.239 8.722 17.303 1.00 95.44 94 GLN A C 1
ATOM 662 O O . GLN A 1 94 ? -8.752 9.528 18.100 1.00 95.44 94 GLN A O 1
ATOM 667 N N . PHE A 1 95 ? -10.395 8.947 16.688 1.00 93.31 95 PHE A N 1
ATOM 668 C CA . PHE A 1 95 ? -11.212 10.128 16.916 1.00 93.31 95 PHE A CA 1
ATOM 669 C C . PHE A 1 95 ? -12.091 9.912 18.146 1.00 93.31 95 PHE A C 1
ATOM 671 O O . PHE A 1 95 ? -12.834 8.939 18.232 1.00 93.31 95 PHE A O 1
ATOM 678 N N . SER A 1 96 ? -12.063 10.858 19.085 1.00 92.06 96 SER A N 1
ATOM 679 C CA . SER A 1 96 ? -12.909 10.822 20.289 1.00 92.06 96 SER A CA 1
ATOM 680 C C . SER A 1 96 ? -12.805 9.504 21.087 1.00 92.06 96 SER A C 1
ATOM 682 O O . SER A 1 96 ? -13.829 8.868 21.339 1.00 92.06 96 SER A O 1
ATOM 684 N N . PRO A 1 97 ? -11.605 9.109 21.565 1.00 87.56 97 PRO A N 1
ATOM 685 C CA . PRO A 1 97 ? -11.358 7.795 22.182 1.00 87.56 97 PRO A CA 1
ATOM 686 C C . PRO A 1 97 ? -12.153 7.522 23.473 1.00 87.56 97 PRO A C 1
ATOM 688 O O . PRO A 1 97 ? -12.141 6.410 23.981 1.00 87.56 97 PRO A O 1
ATOM 691 N N . LYS A 1 98 ? -12.847 8.530 24.019 1.00 88.81 98 LYS A N 1
ATOM 692 C CA . LYS A 1 98 ? -13.712 8.401 25.204 1.00 88.81 98 LYS A CA 1
ATOM 693 C C . LYS A 1 98 ? -15.149 7.957 24.879 1.00 88.81 98 LYS A C 1
ATOM 695 O O . LYS A 1 98 ? -15.935 7.751 25.798 1.00 88.81 98 LYS A O 1
ATOM 700 N N . ARG A 1 99 ? -15.538 7.884 23.600 1.00 90.00 99 ARG A N 1
ATOM 701 C CA . ARG A 1 99 ? -16.886 7.463 23.178 1.00 90.00 99 ARG A CA 1
ATOM 702 C C . ARG A 1 99 ? -16.957 5.939 23.044 1.00 90.00 99 ARG A C 1
ATOM 704 O O . ARG A 1 99 ? -15.944 5.296 22.803 1.00 90.00 99 ARG A O 1
ATOM 711 N N . ARG A 1 100 ? -18.162 5.357 23.142 1.00 92.88 100 ARG A N 1
ATOM 712 C CA . ARG A 1 100 ? -18.365 3.922 22.847 1.00 92.88 100 ARG A CA 1
ATOM 713 C C . ARG A 1 100 ? -18.031 3.594 21.396 1.00 92.88 100 ARG A C 1
ATOM 715 O O . ARG A 1 100 ? -17.378 2.593 21.140 1.00 92.88 100 ARG A O 1
ATOM 722 N N . THR A 1 101 ? -18.451 4.450 20.469 1.00 94.56 101 THR A N 1
ATOM 723 C CA . THR A 1 101 ? -18.065 4.361 19.059 1.00 94.56 101 THR A CA 1
ATOM 724 C C . THR A 1 101 ? -16.868 5.267 18.819 1.00 94.56 101 THR A C 1
ATOM 726 O O . THR A 1 101 ? -16.988 6.488 18.918 1.00 94.56 101 THR A O 1
ATOM 729 N N . VAL A 1 102 ? -15.729 4.665 18.496 1.00 94.50 102 VAL A N 1
ATOM 730 C CA . VAL A 1 102 ? -14.453 5.334 18.243 1.00 94.50 102 VAL A CA 1
ATOM 731 C C . VAL A 1 102 ? -14.101 5.158 16.767 1.00 94.50 102 VAL A C 1
ATOM 733 O O . VAL A 1 102 ? -13.615 4.088 16.382 1.00 94.50 102 VAL A O 1
ATOM 736 N N . PRO A 1 103 ? -14.367 6.162 15.913 1.00 94.88 103 PRO A N 1
ATOM 737 C CA . PRO A 1 103 ? -13.854 6.169 14.553 1.00 94.88 103 PRO A CA 1
ATOM 738 C C . PRO A 1 103 ? -12.328 6.197 14.558 1.00 94.88 103 PRO A C 1
ATOM 740 O O . PRO A 1 103 ? -11.716 6.779 15.457 1.00 94.88 103 PRO A O 1
ATOM 743 N N . PHE A 1 104 ? -11.703 5.611 13.546 1.00 94.50 104 PHE A N 1
ATOM 744 C CA . PHE A 1 104 ? -10.255 5.649 13.402 1.00 94.50 104 PHE A CA 1
ATOM 745 C C . PHE A 1 104 ? -9.820 5.623 11.940 1.00 94.50 104 PHE A C 1
ATOM 747 O O . PHE A 1 104 ? -10.552 5.174 11.057 1.00 94.50 104 PHE A O 1
ATOM 754 N N . VAL A 1 105 ? -8.596 6.087 11.714 1.00 95.81 105 VAL A N 1
ATOM 755 C CA . VAL A 1 105 ? -7.833 5.870 10.482 1.00 95.81 105 VAL A CA 1
ATOM 756 C C . VAL A 1 105 ? -6.541 5.148 10.819 1.00 95.81 105 VAL A C 1
ATOM 758 O O . VAL A 1 105 ? -6.011 5.298 11.921 1.00 95.81 105 VAL A O 1
ATOM 761 N N . THR A 1 106 ? -6.034 4.359 9.883 1.00 96.62 106 THR A N 1
ATOM 762 C CA . THR A 1 106 ? -4.781 3.627 10.042 1.00 96.62 106 THR A CA 1
ATOM 763 C C . THR A 1 106 ? -3.999 3.605 8.741 1.00 96.62 106 THR A C 1
ATOM 765 O O . THR A 1 106 ? -4.564 3.706 7.651 1.00 96.62 106 THR A O 1
ATOM 768 N N . GLY A 1 107 ? -2.685 3.493 8.861 1.00 95.00 107 GLY A N 1
ATOM 769 C CA . GLY A 1 107 ? -1.803 3.253 7.739 1.00 95.00 107 GLY A CA 1
ATOM 770 C C . GLY A 1 107 ? -0.483 2.677 8.211 1.00 95.00 107 GLY A C 1
ATOM 771 O O . GLY A 1 107 ? -0.061 2.888 9.350 1.00 95.00 107 GLY A O 1
ATOM 772 N N . GLY A 1 108 ? 0.180 1.941 7.337 1.00 93.81 108 GLY A N 1
ATOM 773 C CA . GLY A 1 108 ? 1.390 1.244 7.710 1.00 93.81 108 GLY A CA 1
ATOM 774 C C . GLY A 1 108 ? 1.997 0.457 6.572 1.00 93.81 108 GLY A C 1
ATOM 775 O O . GLY A 1 108 ? 1.675 0.631 5.396 1.00 93.81 108 GLY A O 1
ATOM 776 N N . TYR A 1 109 ? 2.909 -0.416 6.959 1.00 92.44 109 TYR A N 1
ATOM 777 C CA . TYR A 1 109 ? 3.599 -1.321 6.067 1.00 92.44 109 TYR A 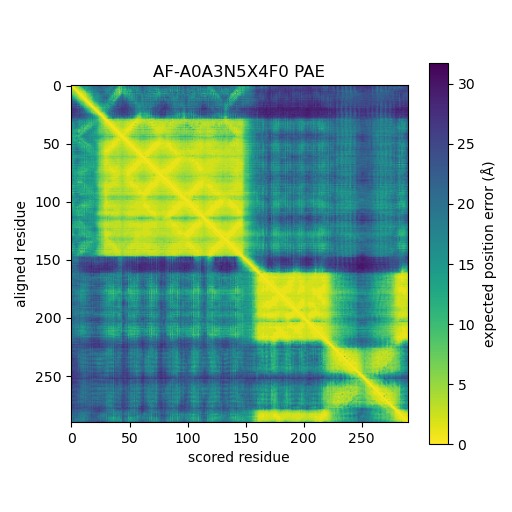CA 1
ATOM 778 C C . TYR A 1 109 ? 3.058 -2.728 6.277 1.00 92.44 109 TYR A C 1
ATOM 780 O O . TYR A 1 109 ? 2.729 -3.096 7.399 1.00 92.44 109 TYR A O 1
ATOM 788 N N . THR A 1 110 ? 2.991 -3.527 5.221 1.00 95.31 110 THR A N 1
ATOM 789 C CA . THR A 1 110 ? 2.632 -4.941 5.297 1.00 95.31 110 THR A CA 1
ATOM 790 C C . THR A 1 110 ? 3.661 -5.768 4.548 1.00 95.31 110 THR A C 1
ATOM 792 O O . THR A 1 110 ? 3.921 -5.560 3.364 1.00 95.31 110 THR A O 1
ATOM 795 N N . LEU A 1 111 ? 4.215 -6.752 5.245 1.00 93.50 111 LEU A N 1
ATOM 796 C CA . LEU A 1 111 ? 5.064 -7.791 4.691 1.00 93.50 111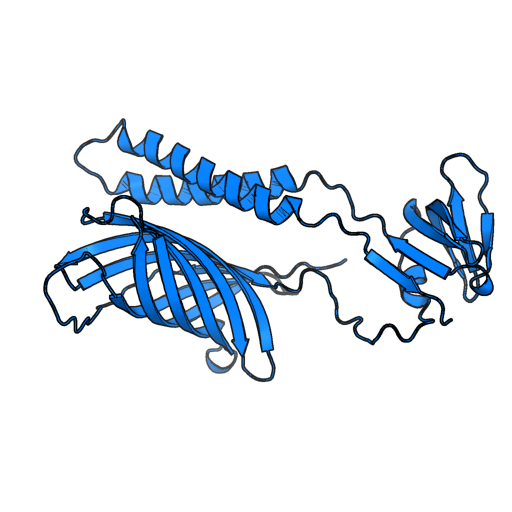 LEU A CA 1
ATOM 797 C C . LEU A 1 111 ? 4.226 -9.053 4.467 1.00 93.50 111 LEU A C 1
ATOM 799 O O . LEU A 1 111 ? 3.809 -9.697 5.426 1.00 93.50 111 LEU A O 1
ATOM 803 N N . GLY A 1 112 ? 3.992 -9.422 3.212 1.00 94.19 112 GLY A N 1
ATOM 804 C CA . GLY A 1 112 ? 3.451 -10.727 2.837 1.00 94.19 112 GLY A CA 1
ATOM 805 C C . GLY A 1 112 ? 4.558 -11.783 2.759 1.00 94.19 112 GLY A C 1
ATOM 806 O O . GLY A 1 112 ? 5.619 -11.505 2.202 1.00 94.19 112 GLY A O 1
ATOM 807 N N . PHE A 1 113 ? 4.339 -12.991 3.282 1.00 91.12 113 PHE A N 1
ATOM 808 C CA . PHE A 1 113 ? 5.316 -14.081 3.249 1.00 91.12 113 PHE A CA 1
ATOM 809 C C . PHE A 1 113 ? 4.694 -15.462 2.994 1.00 91.12 113 PHE A C 1
ATOM 811 O O . PHE A 1 113 ? 3.667 -15.834 3.562 1.00 91.12 113 PHE A O 1
ATOM 818 N N . ARG A 1 114 ? 5.345 -16.247 2.124 1.00 89.69 114 ARG A N 1
ATOM 819 C CA . ARG A 1 114 ? 5.062 -17.681 1.896 1.00 89.69 114 ARG A CA 1
ATOM 820 C C . ARG A 1 114 ? 6.270 -18.409 1.296 1.00 89.69 114 ARG A C 1
ATOM 822 O O . ARG A 1 114 ? 6.845 -19.276 1.937 1.00 89.69 114 ARG A O 1
ATOM 829 N N . HIS A 1 115 ? 6.662 -18.020 0.081 1.00 83.94 115 HIS A N 1
ATOM 830 C CA . HIS A 1 115 ? 7.851 -18.508 -0.646 1.00 83.94 115 HIS A CA 1
ATOM 831 C C . HIS A 1 115 ? 8.781 -17.346 -1.048 1.00 83.94 115 HIS A C 1
ATOM 833 O O . HIS A 1 115 ? 9.486 -17.403 -2.049 1.00 83.94 115 HIS A O 1
ATOM 839 N N . GLY A 1 116 ? 8.725 -16.253 -0.288 1.00 86.00 116 GLY A N 1
ATOM 840 C CA . GLY A 1 116 ? 9.368 -14.974 -0.569 1.00 86.00 116 GLY A CA 1
ATOM 841 C C . GLY A 1 116 ? 8.747 -13.871 0.287 1.00 86.00 116 GLY A C 1
ATOM 842 O O . GLY A 1 116 ? 7.887 -14.163 1.121 1.00 86.00 116 GLY A O 1
ATOM 843 N N . ALA A 1 117 ? 9.178 -12.631 0.064 1.00 86.69 117 ALA A N 1
ATOM 844 C CA . ALA A 1 117 ? 8.688 -11.438 0.749 1.00 86.69 117 ALA A CA 1
ATOM 845 C C . ALA A 1 117 ? 7.993 -10.499 -0.246 1.00 86.69 117 ALA A C 1
ATOM 847 O O . ALA A 1 117 ? 8.574 -10.148 -1.274 1.00 86.69 117 ALA A O 1
ATOM 848 N N . TRP A 1 118 ? 6.761 -10.093 0.057 1.00 88.88 118 TRP A N 1
ATOM 849 C CA . TRP A 1 118 ? 5.993 -9.104 -0.697 1.00 88.88 118 TRP A CA 1
ATOM 850 C C . TRP A 1 118 ? 5.806 -7.858 0.148 1.00 88.88 118 TRP A C 1
ATOM 852 O O . TRP A 1 118 ? 5.241 -7.912 1.236 1.00 88.88 118 TRP A O 1
ATOM 862 N N . ASN A 1 119 ? 6.275 -6.734 -0.369 1.00 88.94 119 ASN A N 1
ATOM 863 C CA . ASN A 1 119 ? 6.232 -5.469 0.339 1.00 88.94 119 ASN A CA 1
ATOM 864 C C . ASN A 1 119 ? 4.989 -4.700 -0.113 1.00 88.94 119 ASN A C 1
ATOM 866 O O . ASN A 1 119 ? 4.753 -4.516 -1.311 1.00 88.94 119 ASN A O 1
ATOM 870 N N . MET A 1 120 ? 4.177 -4.281 0.846 1.00 92.88 120 MET A N 1
ATOM 871 C CA . MET A 1 120 ? 2.946 -3.533 0.627 1.00 92.88 120 MET A CA 1
ATOM 872 C C . MET A 1 120 ? 2.883 -2.376 1.623 1.00 92.88 120 MET A C 1
ATOM 874 O O . MET A 1 120 ? 3.459 -2.436 2.707 1.00 92.88 120 MET A O 1
ATOM 878 N N . ILE A 1 121 ? 2.181 -1.317 1.256 1.00 92.75 121 ILE A N 1
ATOM 879 C CA . ILE A 1 121 ? 1.657 -0.333 2.196 1.00 92.75 121 ILE A CA 1
ATOM 880 C C . ILE A 1 121 ? 0.173 -0.609 2.353 1.00 92.75 121 ILE A C 1
ATOM 882 O O . ILE A 1 121 ? -0.490 -1.030 1.404 1.00 92.75 121 ILE A O 1
ATOM 886 N N . HIS A 1 122 ? -0.342 -0.374 3.548 1.00 93.88 122 HIS A N 1
ATOM 887 C CA . HIS A 1 122 ? -1.773 -0.391 3.776 1.00 93.88 122 HIS A CA 1
ATOM 888 C C . HIS A 1 122 ? -2.234 0.955 4.302 1.00 93.88 122 HIS A C 1
ATOM 890 O O . HIS A 1 122 ? -1.503 1.666 4.994 1.00 93.88 122 HIS A O 1
ATOM 896 N N . PHE A 1 123 ? -3.473 1.282 3.987 1.00 94.19 123 PHE A N 1
ATOM 897 C CA . PHE A 1 123 ? -4.202 2.374 4.603 1.00 94.19 123 PHE A CA 1
ATOM 898 C C . PHE A 1 123 ? -5.659 1.961 4.734 1.00 94.19 123 PHE A C 1
ATOM 900 O O . PHE A 1 123 ? -6.170 1.127 3.982 1.00 94.19 123 PHE A O 1
ATOM 907 N N . GLY A 1 124 ? -6.327 2.514 5.731 1.00 91.75 124 GLY A N 1
ATOM 908 C CA . GLY A 1 124 ? -7.680 2.120 6.044 1.00 91.75 124 GLY A CA 1
ATOM 909 C C . GLY A 1 124 ? -8.352 3.045 7.034 1.00 91.75 124 GLY A C 1
ATOM 910 O O . GLY A 1 124 ? -7.761 3.974 7.590 1.00 91.75 124 GLY A O 1
ATOM 911 N N . GLY A 1 125 ? -9.623 2.766 7.253 1.00 93.00 125 GLY A N 1
ATOM 912 C CA . GLY A 1 125 ? -10.453 3.492 8.192 1.00 93.00 125 GLY A CA 1
ATOM 913 C C . GLY A 1 125 ? -11.613 2.636 8.654 1.00 93.00 125 GLY A C 1
ATOM 914 O O . GLY A 1 125 ? -11.997 1.656 8.010 1.00 93.00 125 GLY A O 1
ATOM 915 N N . GLY A 1 126 ? -12.165 2.998 9.801 1.00 91.06 126 GLY A N 1
ATOM 916 C CA . GLY A 1 126 ? -13.208 2.203 10.414 1.00 91.06 126 GLY A CA 1
ATOM 917 C C . GLY A 1 126 ? -13.753 2.808 11.691 1.00 91.06 126 GLY A C 1
ATOM 918 O O . GLY A 1 126 ? -13.538 3.981 12.007 1.00 91.06 126 GLY A O 1
ATOM 919 N N . ALA A 1 127 ? -14.462 1.978 12.442 1.00 92.38 127 ALA A N 1
ATOM 920 C CA . ALA A 1 127 ? -14.933 2.318 13.772 1.00 92.38 127 ALA A CA 1
ATOM 921 C C . ALA A 1 127 ? -14.830 1.113 14.705 1.00 92.38 127 ALA A C 1
ATOM 923 O O . ALA A 1 127 ? -15.032 -0.032 14.300 1.00 92.38 127 ALA A O 1
ATOM 924 N N . THR A 1 128 ? -14.521 1.386 15.970 1.00 92.69 128 THR A N 1
ATOM 925 C CA . THR A 1 128 ? -14.594 0.408 17.059 1.00 92.69 128 THR A CA 1
ATOM 926 C C . THR A 1 128 ? -15.784 0.754 17.947 1.00 92.69 128 THR A C 1
ATOM 928 O O . THR A 1 128 ? -15.898 1.891 18.390 1.00 92.69 128 THR A O 1
ATOM 931 N N . TYR A 1 129 ? -16.673 -0.202 18.196 1.00 88.38 129 TYR A N 1
ATOM 932 C CA . TYR A 1 129 ? -17.788 -0.088 19.130 1.00 88.38 129 TYR A CA 1
ATOM 933 C C . TYR A 1 129 ? -17.487 -0.883 20.401 1.00 88.38 129 TYR A C 1
ATOM 935 O O . TYR A 1 129 ? -17.409 -2.107 20.357 1.00 88.38 129 TYR A O 1
ATOM 943 N N . TRP A 1 130 ? -17.340 -0.205 21.533 1.00 88.44 130 TRP A N 1
ATOM 944 C CA . TRP A 1 130 ? -17.080 -0.810 22.838 1.00 88.44 130 TRP A CA 1
ATOM 945 C C . TRP A 1 130 ? -18.383 -1.209 23.539 1.00 88.44 130 TRP A C 1
ATOM 947 O O . TRP A 1 130 ? -19.182 -0.349 23.919 1.00 88.44 130 TRP A O 1
ATOM 957 N N . PHE A 1 131 ? -18.587 -2.514 23.740 1.00 86.19 131 PHE A N 1
ATOM 958 C CA . PHE A 1 131 ? -19.683 -3.050 24.559 1.00 86.19 131 PHE A CA 1
ATOM 959 C C . PHE A 1 131 ? -19.369 -2.946 26.055 1.00 86.19 131 PHE A C 1
ATOM 961 O O . PHE A 1 131 ? -20.270 -2.769 26.872 1.00 86.19 131 PHE A O 1
ATOM 968 N N . SER A 1 132 ? -18.087 -3.048 26.408 1.00 88.12 132 SER A N 1
ATOM 969 C CA . SER A 1 132 ? -17.551 -2.860 27.756 1.00 88.12 132 SER A CA 1
ATOM 970 C C . SER A 1 132 ? -16.165 -2.215 27.681 1.00 88.12 132 SER A C 1
ATOM 972 O O . SER A 1 132 ? -15.645 -1.984 26.592 1.00 88.12 132 SER A O 1
ATOM 974 N N . GLU A 1 133 ? -15.536 -1.962 28.829 1.00 82.81 133 GLU A N 1
ATOM 975 C CA . GLU A 1 133 ? -14.173 -1.410 28.904 1.00 82.81 133 GLU A CA 1
ATOM 976 C C . GLU A 1 133 ? -13.106 -2.277 28.218 1.00 82.81 133 GLU A C 1
ATOM 978 O O . GLU A 1 133 ? -12.012 -1.798 27.941 1.00 82.81 133 GLU A O 1
ATOM 983 N N . ARG A 1 134 ? -13.398 -3.563 27.975 1.00 80.75 134 ARG A N 1
ATOM 984 C CA . ARG A 1 134 ? -12.424 -4.535 27.450 1.00 80.75 134 ARG A CA 1
ATOM 985 C C . ARG A 1 134 ? -12.895 -5.283 26.212 1.00 80.75 134 ARG A C 1
ATOM 987 O O . ARG A 1 134 ? -12.095 -5.969 25.591 1.00 80.75 134 ARG A O 1
ATOM 994 N N . VAL A 1 135 ? -14.178 -5.183 25.865 1.00 83.50 135 VAL A N 1
ATOM 995 C CA . VAL A 1 135 ? -14.774 -5.928 24.754 1.00 83.50 135 VAL A CA 1
ATOM 996 C C . VAL A 1 135 ? -15.375 -4.946 23.764 1.00 83.50 135 VAL A C 1
ATOM 998 O O . VAL A 1 135 ? -16.300 -4.200 24.098 1.00 83.50 135 VAL A O 1
ATOM 1001 N N . GLY A 1 136 ? -14.872 -4.974 22.533 1.00 85.81 136 GLY A N 1
ATOM 1002 C CA . GLY A 1 136 ? -15.357 -4.134 21.449 1.00 85.81 136 GLY A CA 1
ATOM 1003 C C . GLY A 1 136 ? -15.398 -4.859 20.108 1.00 85.81 136 GLY A C 1
ATOM 1004 O O . GLY A 1 136 ? -14.642 -5.795 19.864 1.00 85.81 136 GLY A O 1
ATOM 1005 N N . LEU A 1 137 ? -16.292 -4.400 19.237 1.00 87.56 137 LEU A N 1
ATOM 1006 C CA . LEU A 1 137 ? -16.410 -4.807 17.844 1.00 87.56 137 LEU A CA 1
ATOM 1007 C C . LEU A 1 137 ? -15.760 -3.751 16.956 1.00 87.56 137 LEU A C 1
ATOM 1009 O O . LEU A 1 137 ? -16.201 -2.605 16.933 1.00 87.56 137 LEU A O 1
ATOM 1013 N N . ARG A 1 138 ? -14.746 -4.134 16.187 1.00 90.12 138 ARG A N 1
ATOM 1014 C CA . ARG A 1 138 ? -14.143 -3.273 15.167 1.00 90.12 138 ARG A CA 1
ATOM 1015 C C . ARG A 1 138 ? -14.712 -3.612 13.800 1.00 90.12 138 ARG A C 1
ATOM 1017 O O . ARG A 1 138 ? -14.889 -4.779 13.511 1.00 90.12 138 ARG A O 1
ATOM 1024 N N . VAL A 1 139 ? -14.942 -2.611 12.959 1.00 87.75 139 VAL A N 1
ATOM 1025 C CA . VAL A 1 139 ? -15.182 -2.777 11.519 1.00 87.75 139 VAL A CA 1
ATOM 1026 C C . VAL A 1 139 ? -14.172 -1.905 10.787 1.00 87.75 139 VAL A C 1
ATOM 1028 O O . VAL A 1 139 ? -14.030 -0.734 11.141 1.00 87.75 139 VAL A O 1
ATOM 1031 N N . GLU A 1 140 ? -13.464 -2.465 9.805 1.00 89.44 140 GLU A N 1
ATOM 1032 C CA . GLU A 1 140 ? -12.354 -1.792 9.125 1.00 89.44 140 GLU A CA 1
ATOM 1033 C C . GLU A 1 140 ? -12.385 -2.037 7.614 1.00 89.44 140 GLU A C 1
ATOM 1035 O O . GLU A 1 140 ? -12.540 -3.158 7.146 1.00 89.44 140 GLU A O 1
ATOM 1040 N N . VAL A 1 141 ? -12.184 -0.991 6.822 1.00 88.19 141 VAL A N 1
ATOM 1041 C CA . VAL A 1 141 ? -11.898 -1.127 5.391 1.00 88.19 141 VAL A CA 1
ATOM 1042 C C . VAL A 1 141 ? -10.423 -0.814 5.191 1.00 88.19 141 VAL A C 1
ATOM 1044 O O . VAL A 1 141 ? -9.971 0.248 5.621 1.00 88.19 141 VAL A O 1
ATOM 1047 N N . ARG A 1 142 ? -9.677 -1.740 4.574 1.00 90.56 142 ARG A N 1
ATOM 1048 C CA . ARG A 1 142 ? -8.219 -1.655 4.422 1.00 90.56 142 ARG A CA 1
ATOM 1049 C C . ARG A 1 142 ? -7.807 -1.999 2.996 1.00 90.56 142 ARG A C 1
ATOM 1051 O O . ARG A 1 142 ? -8.052 -3.103 2.522 1.00 90.56 142 ARG A O 1
ATOM 1058 N N . ASP A 1 143 ? -7.121 -1.081 2.335 1.00 88.75 143 ASP A N 1
ATOM 1059 C CA . ASP A 1 143 ? -6.497 -1.337 1.039 1.00 88.75 143 ASP A CA 1
ATOM 1060 C C . ASP A 1 143 ? -5.029 -1.727 1.247 1.00 88.75 143 ASP A C 1
ATOM 1062 O O . ASP A 1 143 ? -4.358 -1.167 2.118 1.00 88.75 143 ASP A O 1
ATOM 1066 N N . HIS A 1 144 ? -4.543 -2.696 0.472 1.00 91.12 144 HIS A N 1
ATOM 1067 C CA . HIS A 1 144 ? -3.128 -3.046 0.412 1.00 91.12 144 HIS A CA 1
ATOM 1068 C C . HIS A 1 144 ? -2.609 -2.732 -0.986 1.00 91.12 144 HIS A C 1
ATOM 1070 O O . HIS A 1 144 ? -2.931 -3.406 -1.970 1.00 91.12 144 HIS A O 1
ATOM 1076 N N . MET A 1 145 ? -1.735 -1.737 -1.063 1.00 87.56 145 MET A N 1
ATOM 1077 C CA . MET A 1 145 ? -1.031 -1.410 -2.289 1.00 87.56 145 MET A CA 1
ATOM 1078 C C . MET A 1 145 ? 0.358 -2.031 -2.238 1.00 87.56 145 MET A C 1
ATOM 1080 O O . MET A 1 145 ? 1.123 -1.741 -1.316 1.00 87.56 145 MET A O 1
ATOM 1084 N N . PRO A 1 146 ? 0.728 -2.875 -3.213 1.00 89.19 146 PRO A N 1
ATOM 1085 C CA . PRO A 1 146 ? 2.115 -3.278 -3.380 1.00 89.19 146 PRO A CA 1
ATOM 1086 C C . PRO A 1 146 ? 3.005 -2.034 -3.414 1.00 89.19 146 PRO A C 1
ATOM 1088 O O . PRO A 1 146 ? 2.792 -1.147 -4.234 1.00 89.19 146 PRO A O 1
ATOM 1091 N N . THR A 1 147 ? 4.028 -1.965 -2.556 1.00 83.25 147 THR A N 1
ATOM 1092 C CA . THR A 1 147 ? 5.054 -0.912 -2.681 1.00 83.25 147 THR A CA 1
ATOM 1093 C C . THR A 1 147 ? 5.906 -1.120 -3.923 1.00 83.25 147 THR A C 1
ATOM 1095 O O . THR A 1 147 ? 6.602 -0.208 -4.361 1.00 83.25 147 THR A O 1
ATOM 1098 N N . GLN A 1 148 ? 5.786 -2.290 -4.555 1.00 68.44 148 GLN A N 1
ATOM 1099 C CA . GLN A 1 148 ? 6.168 -2.513 -5.942 1.00 68.44 148 GLN A CA 1
ATOM 1100 C C . GLN A 1 148 ? 5.189 -1.837 -6.918 1.00 68.44 148 GLN A C 1
ATOM 1102 O O . GLN A 1 148 ? 4.648 -2.453 -7.834 1.00 68.44 148 GLN A O 1
ATOM 1107 N N . SER A 1 149 ? 5.046 -0.523 -6.782 1.00 47.38 149 SER A N 1
ATOM 1108 C CA . SER A 1 149 ? 4.836 0.360 -7.920 1.00 47.38 149 SER A CA 1
ATOM 1109 C C . SER A 1 149 ? 6.122 0.330 -8.743 1.00 47.38 149 SER A C 1
ATOM 1111 O O . SER A 1 149 ? 7.042 1.089 -8.473 1.00 47.38 149 SER A O 1
ATOM 1113 N N . THR A 1 150 ? 6.241 -0.566 -9.721 1.00 46.09 150 THR A N 1
ATOM 1114 C CA . THR A 1 150 ? 7.138 -0.325 -10.867 1.00 46.09 150 THR A CA 1
ATOM 1115 C C . THR A 1 150 ? 8.621 -0.041 -10.534 1.00 46.09 150 THR A C 1
ATOM 1117 O O . THR A 1 150 ? 9.327 0.515 -11.363 1.00 46.09 150 THR A O 1
ATOM 1120 N N . ILE A 1 151 ? 9.177 -0.514 -9.412 1.00 45.75 151 ILE A N 1
ATOM 1121 C CA . ILE A 1 151 ? 10.520 -1.107 -9.503 1.00 45.75 151 ILE A CA 1
ATOM 1122 C C . ILE A 1 151 ? 10.236 -2.528 -9.941 1.00 45.75 151 ILE A C 1
ATOM 1124 O O . ILE A 1 151 ? 10.166 -3.454 -9.135 1.00 45.75 151 ILE A O 1
ATOM 1128 N N . GLY A 1 152 ? 9.887 -2.666 -11.220 1.00 39.19 152 GLY A N 1
ATOM 1129 C CA . GLY A 1 152 ? 9.650 -3.970 -11.791 1.00 39.19 152 GLY A CA 1
ATOM 1130 C C . GLY A 1 152 ? 10.834 -4.870 -11.472 1.00 39.19 152 GLY A C 1
ATOM 1131 O O . GLY A 1 152 ? 11.971 -4.420 -11.308 1.00 39.19 152 GLY A O 1
ATOM 1132 N N . ASN A 1 153 ? 10.568 -6.162 -11.506 1.00 40.38 153 ASN A N 1
ATOM 1133 C CA . ASN A 1 153 ? 11.542 -7.128 -11.979 1.00 40.38 153 ASN A CA 1
ATOM 1134 C C . ASN A 1 153 ? 11.947 -6.804 -13.433 1.00 40.38 153 ASN A C 1
ATOM 1136 O O . ASN A 1 153 ? 11.626 -7.516 -14.374 1.00 40.38 153 ASN A O 1
ATOM 1140 N N . ALA A 1 154 ? 12.621 -5.675 -13.599 1.00 39.53 154 ALA A N 1
ATOM 1141 C CA . ALA A 1 154 ? 13.886 -5.557 -14.282 1.00 39.53 154 ALA A CA 1
ATOM 1142 C C . ALA A 1 154 ? 14.830 -4.838 -13.289 1.00 39.53 154 ALA A C 1
ATOM 1144 O O . ALA A 1 154 ? 15.210 -3.694 -13.517 1.00 39.53 154 ALA A O 1
ATOM 1145 N N . VAL A 1 155 ? 14.922 -5.327 -12.046 1.00 44.06 155 VAL A N 1
ATOM 1146 C CA . VAL A 1 155 ? 16.045 -6.170 -11.595 1.00 44.06 155 VAL A CA 1
ATOM 1147 C C . VAL A 1 155 ? 15.944 -7.662 -12.052 1.00 44.06 155 VAL A C 1
ATOM 1149 O O . VAL A 1 155 ? 16.016 -8.568 -11.244 1.00 44.06 155 VAL A O 1
ATOM 1152 N N . ALA A 1 156 ? 15.745 -8.046 -13.322 1.00 40.91 156 ALA A N 1
ATOM 1153 C CA . ALA A 1 156 ? 16.925 -8.248 -14.167 1.00 40.91 156 ALA A CA 1
ATOM 1154 C C . ALA A 1 156 ? 17.811 -7.070 -13.893 1.00 40.91 156 ALA A C 1
ATOM 1156 O O . ALA A 1 156 ? 17.359 -5.969 -14.211 1.00 40.91 156 ALA A O 1
ATOM 1157 N N . GLY A 1 157 ? 18.924 -7.266 -13.169 1.00 36.12 157 GLY A N 1
ATOM 1158 C CA . GLY A 1 157 ? 19.847 -6.173 -12.887 1.00 36.12 157 GLY A CA 1
ATOM 1159 C C . GLY A 1 157 ? 19.865 -5.253 -14.095 1.00 36.12 157 GLY A C 1
ATOM 1160 O O . GLY A 1 157 ? 19.722 -5.734 -15.228 1.00 36.12 157 GLY A O 1
ATOM 1161 N N . VAL A 1 158 ? 19.969 -3.945 -13.890 1.00 43.00 158 VAL A N 1
ATOM 1162 C CA . VAL A 1 158 ? 20.598 -3.158 -14.942 1.00 43.00 158 VAL A CA 1
ATOM 1163 C C . VAL A 1 158 ? 21.934 -3.874 -15.160 1.00 43.00 158 VAL A C 1
ATOM 1165 O O . VAL A 1 158 ? 22.875 -3.713 -14.401 1.00 43.00 158 VAL A O 1
ATOM 1168 N N . ILE A 1 159 ? 21.927 -4.856 -16.060 1.00 47.03 159 ILE A N 1
ATOM 1169 C CA . ILE A 1 159 ? 23.048 -5.325 -16.809 1.00 47.03 159 ILE A CA 1
ATOM 1170 C C . ILE A 1 159 ? 23.146 -4.115 -17.714 1.00 47.03 159 ILE A C 1
ATOM 1172 O O . ILE A 1 159 ? 22.268 -3.965 -18.579 1.00 47.03 159 ILE A O 1
ATOM 1176 N N . PRO A 1 160 ? 24.039 -3.161 -17.405 1.00 49.91 160 PRO A N 1
ATOM 1177 C CA . PRO A 1 160 ? 24.234 -2.027 -18.284 1.00 49.91 160 PRO A CA 1
ATOM 1178 C C . PRO A 1 160 ? 24.297 -2.553 -19.723 1.00 49.91 160 PRO A C 1
ATOM 1180 O O . PRO A 1 160 ? 24.973 -3.549 -19.991 1.00 49.91 160 PRO A O 1
ATOM 1183 N N . GLY A 1 161 ? 23.495 -1.966 -20.616 1.00 59.25 161 GLY A N 1
ATOM 1184 C CA . GLY A 1 161 ? 23.454 -2.378 -22.024 1.00 59.25 161 GLY A CA 1
ATOM 1185 C C . GLY A 1 161 ? 22.186 -3.058 -22.567 1.00 59.25 161 GLY A C 1
ATOM 1186 O O . GLY A 1 161 ? 22.167 -3.343 -23.760 1.00 59.25 161 GLY A O 1
ATOM 1187 N N . ARG A 1 162 ? 21.119 -3.305 -21.790 1.00 73.88 162 ARG A N 1
ATOM 1188 C CA . ARG A 1 162 ? 19.884 -3.918 -22.342 1.00 73.88 162 ARG A CA 1
ATOM 1189 C C . ARG A 1 162 ? 18.942 -2.913 -23.021 1.00 73.88 162 ARG A C 1
ATOM 1191 O O . ARG A 1 162 ? 18.080 -2.308 -22.382 1.00 73.88 162 ARG A O 1
ATOM 1198 N N . TRP A 1 163 ? 19.152 -2.730 -24.324 1.00 88.88 163 TRP A N 1
ATOM 1199 C CA . TRP A 1 163 ? 18.403 -1.849 -25.233 1.00 88.88 163 TRP A CA 1
ATOM 1200 C C . TRP A 1 163 ? 16.935 -2.255 -25.434 1.00 88.88 163 TRP A C 1
ATOM 1202 O O . TRP A 1 163 ? 16.108 -1.432 -25.810 1.00 88.88 163 TRP A O 1
ATOM 1212 N N . GLU A 1 164 ? 16.560 -3.485 -25.077 1.00 86.88 164 GLU A N 1
ATOM 1213 C CA . GLU A 1 164 ? 15.235 -4.060 -25.345 1.00 86.88 164 GLU A CA 1
ATOM 1214 C C . GLU A 1 164 ? 14.087 -3.289 -24.668 1.00 86.88 164 GLU A C 1
ATOM 1216 O O . GLU A 1 164 ? 12.935 -3.346 -25.097 1.00 86.88 164 GLU A O 1
ATOM 1221 N N . LYS A 1 165 ? 14.373 -2.547 -23.589 1.00 88.50 165 LYS A N 1
ATOM 1222 C CA . LYS A 1 165 ? 13.381 -1.662 -22.956 1.00 88.50 165 LYS A CA 1
ATOM 1223 C C . LYS A 1 165 ? 13.064 -0.439 -23.816 1.00 88.50 165 LYS A C 1
ATOM 1225 O O . LYS A 1 165 ? 11.926 0.031 -23.776 1.00 88.50 165 LYS A O 1
ATOM 1230 N N . VAL A 1 166 ? 14.040 0.065 -24.566 1.00 93.31 166 VAL A N 1
ATOM 1231 C CA . VAL A 1 166 ? 13.854 1.148 -25.539 1.00 93.31 166 VAL A CA 1
ATOM 1232 C C . VAL A 1 166 ? 13.018 0.631 -26.711 1.00 93.31 166 VAL A C 1
ATOM 1234 O O . VAL A 1 166 ? 12.048 1.284 -27.073 1.00 93.31 166 VAL A O 1
ATOM 1237 N N . ASP A 1 167 ? 13.273 -0.597 -27.176 1.00 93.25 167 ASP A N 1
ATOM 1238 C CA . ASP A 1 167 ? 12.490 -1.264 -28.238 1.00 93.25 167 ASP A CA 1
ATOM 1239 C C . ASP A 1 167 ?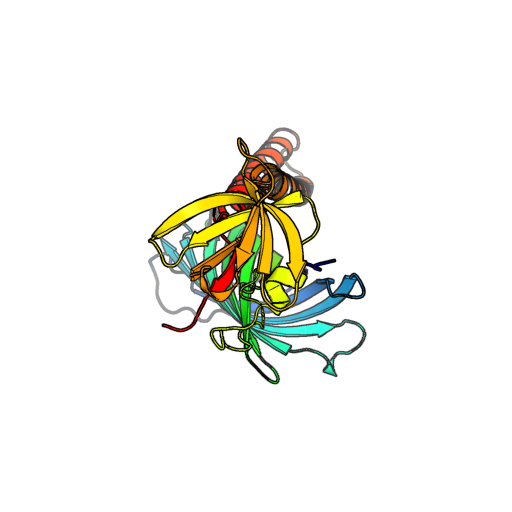 11.017 -1.500 -27.889 1.00 93.25 167 ASP A C 1
ATOM 1241 O O . ASP A 1 167 ? 10.187 -1.723 -28.766 1.00 93.25 167 ASP A O 1
ATOM 1245 N N . SER A 1 168 ? 10.671 -1.433 -26.603 1.00 91.81 168 SER A N 1
ATOM 1246 C CA . SER A 1 168 ? 9.290 -1.560 -26.127 1.00 91.81 168 SER A CA 1
ATOM 1247 C C . SER A 1 168 ? 8.510 -0.239 -26.075 1.00 91.81 168 SER A C 1
ATOM 1249 O O . SER A 1 168 ? 7.391 -0.222 -25.555 1.00 91.81 168 SER A O 1
ATOM 1251 N N . LEU A 1 169 ? 9.107 0.875 -26.508 1.00 93.50 169 LEU A N 1
ATOM 1252 C CA . LEU A 1 169 ? 8.440 2.175 -26.569 1.00 93.50 169 LEU A CA 1
ATOM 1253 C C . LEU A 1 169 ? 7.469 2.241 -27.752 1.00 93.50 169 LEU A C 1
ATOM 1255 O O . LEU A 1 169 ? 7.779 1.787 -28.851 1.00 93.50 169 LEU A O 1
ATOM 1259 N N . ASP A 1 170 ? 6.307 2.854 -27.535 1.00 94.56 170 ASP A N 1
ATOM 1260 C CA . ASP A 1 170 ? 5.369 3.155 -28.616 1.00 94.56 170 ASP A CA 1
ATOM 1261 C C . ASP A 1 170 ? 5.795 4.435 -29.368 1.00 94.56 170 ASP A C 1
ATOM 1263 O O . ASP A 1 170 ? 6.314 5.390 -28.782 1.00 94.56 170 ASP A O 1
ATOM 1267 N N . ASN A 1 171 ? 5.565 4.487 -30.686 1.00 96.00 171 ASN A N 1
ATOM 1268 C CA . ASN A 1 171 ? 5.834 5.688 -31.488 1.00 96.00 171 ASN A CA 1
ATOM 1269 C C . ASN A 1 171 ? 5.024 6.880 -30.950 1.00 96.00 171 ASN A C 1
ATOM 1271 O O . ASN A 1 171 ? 3.801 6.810 -30.827 1.00 96.00 171 ASN A O 1
ATOM 1275 N N . GLY A 1 172 ? 5.715 7.980 -30.666 1.00 94.06 172 GLY A N 1
ATOM 1276 C CA . GLY A 1 172 ? 5.163 9.197 -30.089 1.00 94.06 172 GLY A CA 1
ATOM 1277 C C . GLY A 1 172 ? 5.374 9.334 -28.582 1.00 94.06 172 GLY A C 1
ATOM 1278 O O . GLY A 1 172 ? 5.074 10.403 -28.064 1.00 94.06 172 GLY A O 1
ATOM 1279 N N . GLU A 1 173 ? 5.894 8.319 -27.878 1.00 93.81 173 GLU A N 1
ATOM 1280 C CA . GLU A 1 173 ? 6.167 8.432 -26.439 1.00 93.81 173 GLU A CA 1
ATOM 1281 C C . GLU A 1 173 ? 7.214 9.516 -26.129 1.00 93.81 173 GLU A C 1
ATOM 1283 O O . GLU A 1 173 ? 8.264 9.580 -26.771 1.00 93.81 173 GLU A O 1
ATOM 1288 N N . ASP A 1 174 ? 6.949 10.335 -25.109 1.00 94.12 174 ASP A N 1
ATOM 1289 C CA . ASP A 1 174 ? 7.899 11.324 -24.601 1.00 94.12 174 ASP A CA 1
ATOM 1290 C C . ASP A 1 174 ? 9.021 10.648 -23.806 1.00 94.12 174 ASP A C 1
ATOM 1292 O O . ASP A 1 174 ? 8.805 9.970 -22.791 1.00 94.12 174 ASP A O 1
ATOM 1296 N N . ILE A 1 175 ? 10.248 10.849 -24.274 1.00 95.44 175 ILE A N 1
ATOM 1297 C CA . ILE A 1 175 ? 11.459 10.342 -23.641 1.00 95.44 175 ILE A CA 1
ATOM 1298 C C . ILE A 1 175 ? 12.469 11.460 -23.430 1.00 95.44 175 ILE A C 1
ATOM 1300 O O . ILE A 1 175 ? 12.522 12.452 -24.160 1.00 95.44 175 ILE A O 1
ATOM 1304 N N . ILE A 1 176 ? 13.315 11.258 -22.431 1.00 95.62 176 ILE A N 1
ATOM 1305 C CA . ILE A 1 176 ? 14.475 12.090 -22.164 1.00 95.62 176 ILE A CA 1
ATOM 1306 C C . ILE A 1 176 ? 15.700 11.281 -22.554 1.00 95.62 176 ILE A C 1
ATOM 1308 O O . ILE A 1 176 ? 15.956 10.209 -22.001 1.00 95.62 176 ILE A O 1
ATOM 1312 N N . VAL A 1 177 ? 16.462 11.798 -23.509 1.00 96.06 177 VAL A N 1
ATOM 1313 C CA . VAL A 1 177 ? 17.706 11.176 -23.954 1.00 96.06 177 VAL A CA 1
ATOM 1314 C C . VAL A 1 177 ? 18.864 11.954 -23.344 1.00 96.06 177 VAL A C 1
ATOM 1316 O O . VAL A 1 177 ? 18.938 13.178 -23.470 1.00 96.06 177 VAL A O 1
ATOM 1319 N N . VAL A 1 178 ? 19.760 11.242 -22.663 1.00 96.94 178 VAL A N 1
ATOM 1320 C CA . VAL A 1 178 ? 21.018 11.776 -22.136 1.00 96.94 178 VAL A CA 1
ATOM 1321 C C . VAL A 1 178 ? 22.150 11.191 -22.965 1.00 96.94 178 VAL A C 1
ATOM 1323 O O . VAL A 1 178 ? 22.340 9.975 -23.016 1.00 96.94 178 VAL A O 1
ATOM 1326 N N . MET A 1 179 ? 22.909 12.056 -23.618 1.00 97.81 179 MET A N 1
ATOM 1327 C CA . MET A 1 179 ? 24.053 11.702 -24.448 1.00 97.81 179 MET A CA 1
ATOM 1328 C C . MET A 1 179 ? 25.305 11.515 -23.589 1.00 97.81 179 MET A C 1
ATOM 1330 O O . MET A 1 179 ? 25.440 12.107 -22.516 1.00 97.81 179 MET A O 1
ATOM 1334 N N . LYS A 1 180 ? 26.281 10.746 -24.080 1.00 96.38 180 LYS A N 1
ATOM 1335 C CA . LYS A 1 180 ? 27.606 10.633 -23.443 1.00 96.38 180 LYS A CA 1
ATOM 1336 C C . LYS A 1 180 ? 28.366 11.958 -23.402 1.00 96.38 180 LYS A C 1
ATOM 1338 O O . LYS A 1 180 ? 29.184 12.153 -22.512 1.00 96.38 180 LYS A O 1
ATOM 1343 N N . SER A 1 181 ? 28.052 12.883 -24.310 1.00 96.56 181 SER A N 1
ATOM 1344 C CA . SER A 1 181 ? 28.552 14.264 -24.285 1.00 96.56 181 SER A CA 1
ATOM 1345 C C . SER A 1 181 ? 28.041 15.082 -23.090 1.00 96.56 181 SER A C 1
ATOM 1347 O O . SER A 1 181 ? 28.572 16.155 -22.823 1.00 96.56 181 SER A O 1
ATOM 1349 N N . GLY A 1 182 ? 27.012 14.602 -22.380 1.00 96.12 182 GLY A N 1
ATOM 1350 C CA . GLY A 1 182 ? 26.311 15.334 -21.324 1.00 96.12 182 GLY A CA 1
ATOM 1351 C C . GLY A 1 182 ? 25.092 16.122 -21.813 1.00 96.12 182 GLY A C 1
ATOM 1352 O O . GLY A 1 182 ? 24.352 16.649 -20.985 1.00 96.12 182 GLY A O 1
ATOM 1353 N N . GLU A 1 183 ? 24.844 16.182 -23.127 1.00 96.75 183 GLU A N 1
ATOM 1354 C CA . GLU A 1 183 ? 23.621 16.777 -23.681 1.00 96.75 183 GLU A CA 1
ATOM 1355 C C . GLU A 1 183 ? 22.391 15.994 -23.202 1.00 96.75 183 GLU A C 1
ATOM 1357 O O . GLU A 1 183 ? 22.349 14.767 -23.285 1.00 96.75 183 GLU A O 1
ATOM 1362 N N . ARG A 1 184 ? 21.380 16.707 -22.705 1.00 96.19 184 ARG A N 1
ATOM 1363 C CA . ARG A 1 184 ? 20.105 16.142 -22.259 1.00 96.19 184 ARG A CA 1
ATOM 1364 C C . ARG A 1 184 ? 18.976 16.896 -22.942 1.00 96.19 184 ARG A C 1
ATOM 1366 O O . ARG A 1 184 ? 18.920 18.119 -22.841 1.00 96.19 184 ARG A O 1
ATOM 1373 N N . PHE A 1 185 ? 18.076 16.179 -23.604 1.00 95.94 185 PHE A N 1
ATOM 1374 C CA . PHE A 1 185 ? 16.961 16.788 -24.329 1.00 95.94 185 PHE A CA 1
ATOM 1375 C C . PHE A 1 185 ? 15.726 15.879 -24.324 1.00 95.94 185 PHE A C 1
ATOM 1377 O O . PHE A 1 185 ? 15.833 14.654 -24.229 1.00 95.94 185 PHE A O 1
ATOM 1384 N N . ASN A 1 186 ? 14.553 16.505 -24.429 1.00 95.56 186 ASN A N 1
ATOM 1385 C CA . ASN A 1 186 ? 13.271 15.817 -24.560 1.00 95.56 186 ASN A CA 1
ATOM 1386 C C . ASN A 1 186 ? 12.983 15.555 -26.040 1.00 95.56 186 ASN A C 1
ATOM 1388 O O . ASN A 1 186 ? 13.186 16.431 -26.888 1.00 95.56 186 ASN A O 1
ATOM 1392 N N . ALA A 1 187 ? 12.487 14.366 -26.356 1.00 96.69 187 ALA A N 1
ATOM 1393 C CA . ALA A 1 187 ? 12.113 14.007 -27.713 1.00 96.69 187 ALA A CA 1
ATOM 1394 C C . ALA A 1 187 ? 10.954 13.013 -27.726 1.00 96.69 187 ALA A C 1
ATOM 1396 O O . ALA A 1 187 ? 10.776 12.240 -26.787 1.00 96.69 187 ALA A O 1
ATOM 1397 N N . ASN A 1 188 ? 10.203 12.991 -28.826 1.00 96.44 188 ASN A N 1
ATOM 1398 C CA . ASN A 1 188 ? 9.260 11.908 -29.070 1.00 96.44 188 ASN A CA 1
ATOM 1399 C C . ASN A 1 188 ? 10.012 10.724 -29.676 1.00 96.44 188 ASN A C 1
ATOM 1401 O O . ASN A 1 188 ? 10.706 10.869 -30.691 1.00 96.44 188 ASN A O 1
ATOM 1405 N N . PHE A 1 189 ? 9.836 9.550 -29.089 1.00 97.00 189 PHE A N 1
ATOM 1406 C CA . PHE A 1 189 ? 10.296 8.294 -29.656 1.00 97.00 189 PHE A CA 1
ATOM 1407 C C . PHE A 1 189 ? 9.615 8.034 -31.006 1.00 97.00 189 PHE A C 1
ATOM 1409 O O . PHE A 1 189 ? 8.416 8.269 -31.155 1.00 97.00 189 PHE A O 1
ATOM 1416 N N . ARG A 1 190 ? 10.356 7.551 -32.006 1.00 97.62 190 ARG A N 1
ATOM 1417 C CA . ARG A 1 190 ? 9.790 7.134 -33.302 1.00 97.62 190 ARG A CA 1
ATOM 1418 C C . ARG A 1 190 ? 9.946 5.645 -33.521 1.00 97.62 190 ARG A C 1
ATOM 1420 O O . ARG A 1 190 ? 8.955 4.959 -33.771 1.00 97.62 190 ARG A O 1
ATOM 1427 N N . SER A 1 191 ? 11.177 5.173 -33.414 1.00 96.88 191 SER A N 1
ATOM 1428 C CA . SER A 1 191 ? 11.539 3.768 -33.506 1.00 96.88 191 SER A CA 1
ATOM 1429 C C . SER A 1 191 ? 12.898 3.545 -32.855 1.00 96.88 191 SER A C 1
ATOM 1431 O O . SER A 1 191 ? 13.646 4.488 -32.580 1.0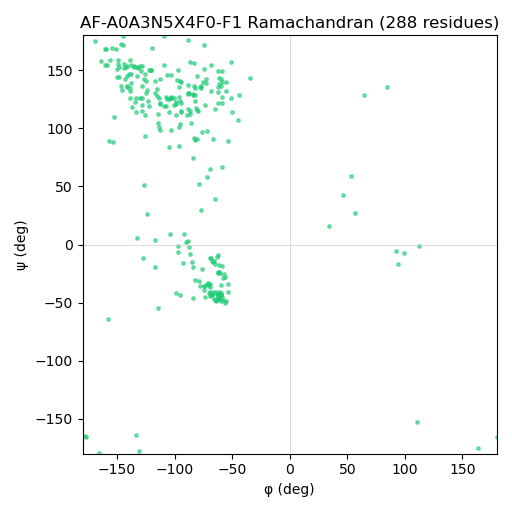0 96.88 191 SER A O 1
ATOM 1433 N N . SER A 1 192 ? 13.242 2.285 -32.652 1.00 96.56 192 SER A N 1
ATOM 1434 C CA . SER A 1 192 ? 14.600 1.862 -32.355 1.00 96.56 192 SER A CA 1
ATOM 1435 C C . SER A 1 192 ? 14.964 0.683 -33.240 1.00 96.56 192 SER A C 1
ATOM 1437 O O . SER A 1 192 ? 14.123 -0.144 -33.596 1.00 96.56 192 SER A O 1
ATOM 1439 N N . ASP A 1 193 ? 16.232 0.665 -33.620 1.00 94.94 193 ASP A N 1
ATOM 1440 C CA . ASP A 1 193 ? 16.892 -0.440 -34.292 1.00 94.94 193 ASP A CA 1
ATOM 1441 C C . ASP A 1 193 ? 17.883 -1.087 -33.310 1.00 94.94 193 ASP A C 1
ATOM 1443 O O . ASP A 1 193 ? 18.072 -0.615 -32.187 1.00 94.94 193 ASP A O 1
ATOM 1447 N N . LEU A 1 194 ? 18.574 -2.139 -33.759 1.00 88.75 194 LEU A N 1
ATOM 1448 C CA . LEU A 1 194 ? 19.556 -2.881 -32.957 1.00 88.75 194 LEU A CA 1
ATOM 1449 C C . LEU A 1 194 ? 20.701 -2.020 -32.393 1.00 88.75 194 LEU A C 1
ATOM 1451 O O . LEU A 1 194 ? 21.310 -2.408 -31.403 1.00 88.75 194 LEU A O 1
ATOM 1455 N N . ASP A 1 195 ?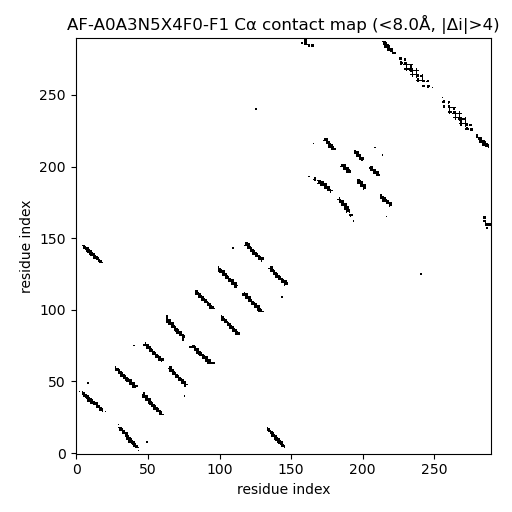 21.029 -0.900 -33.039 1.00 92.62 195 ASP A N 1
ATOM 1456 C CA . ASP A 1 195 ? 22.210 -0.083 -32.743 1.00 92.62 195 ASP A CA 1
ATOM 1457 C C . ASP A 1 195 ? 21.913 1.418 -32.635 1.00 92.62 195 ASP A C 1
ATOM 1459 O O . ASP A 1 195 ? 22.835 2.231 -32.547 1.00 92.62 195 ASP A O 1
ATOM 1463 N N . SER A 1 196 ? 20.645 1.820 -32.704 1.00 95.75 196 SER A N 1
ATOM 1464 C CA . SER A 1 196 ? 20.274 3.230 -32.796 1.00 95.75 196 SER A CA 1
ATOM 1465 C C . SER A 1 196 ? 18.829 3.489 -32.398 1.00 95.75 196 SER A C 1
ATOM 1467 O O . SER A 1 196 ? 17.967 2.617 -32.459 1.00 95.75 196 SER A O 1
ATOM 1469 N N . ILE A 1 197 ? 18.571 4.716 -31.957 1.00 97.38 197 ILE A N 1
ATOM 1470 C CA . ILE A 1 197 ? 17.242 5.212 -31.614 1.00 97.38 197 ILE A CA 1
ATOM 1471 C C . ILE A 1 197 ? 16.899 6.364 -32.549 1.00 97.38 197 ILE A C 1
ATOM 1473 O O . ILE A 1 197 ? 17.693 7.290 -32.730 1.00 97.38 197 ILE A O 1
ATOM 1477 N N . THR A 1 198 ? 15.719 6.317 -33.152 1.00 97.94 198 THR A N 1
ATOM 1478 C CA . THR A 1 198 ? 15.196 7.424 -33.947 1.00 97.94 198 THR A CA 1
ATOM 1479 C C . THR A 1 198 ? 14.230 8.221 -33.092 1.00 97.94 198 THR A C 1
ATOM 1481 O O . THR A 1 198 ? 13.238 7.702 -32.573 1.00 97.94 198 THR A O 1
ATOM 1484 N N . VAL A 1 199 ? 14.538 9.502 -32.924 1.00 97.69 199 VAL A N 1
ATOM 1485 C CA . VAL A 1 199 ? 13.770 10.415 -32.082 1.00 97.69 199 VAL A CA 1
ATOM 1486 C C . VAL A 1 199 ? 13.477 11.703 -32.835 1.00 97.69 199 VAL A C 1
ATOM 1488 O O . VAL A 1 199 ? 14.240 12.131 -33.702 1.00 97.69 199 VAL A O 1
ATOM 1491 N N . LYS A 1 200 ? 12.373 12.358 -32.485 1.00 97.44 200 LYS A N 1
ATOM 1492 C CA . LYS A 1 200 ? 12.035 13.694 -32.971 1.00 97.44 200 LYS A CA 1
ATOM 1493 C C . LYS A 1 200 ? 12.068 14.673 -31.794 1.00 97.44 200 LYS A C 1
ATOM 1495 O O . LYS A 1 200 ? 11.113 14.675 -31.013 1.00 97.44 200 LYS A O 1
ATOM 1500 N N . PRO A 1 201 ? 13.142 15.465 -31.625 1.00 95.38 201 PRO A N 1
ATOM 1501 C CA . PRO A 1 201 ? 13.155 16.539 -30.636 1.00 95.38 201 PRO A CA 1
ATOM 1502 C C . PRO A 1 201 ? 12.016 17.527 -30.921 1.00 95.38 201 PRO A C 1
ATOM 1504 O O . PRO A 1 201 ? 11.626 17.697 -32.077 1.00 95.38 201 PRO A O 1
ATOM 1507 N N . MET A 1 202 ? 11.463 18.164 -29.885 1.00 86.88 202 MET A N 1
ATOM 1508 C CA . MET A 1 202 ? 10.213 18.937 -30.012 1.00 86.88 202 MET A CA 1
ATOM 1509 C C . MET A 1 202 ? 10.266 20.072 -31.050 1.00 86.88 202 MET A C 1
ATOM 1511 O O . MET A 1 202 ? 9.245 20.382 -31.660 1.00 86.88 202 MET A O 1
ATOM 1515 N N . GLU A 1 203 ? 11.442 20.647 -31.295 1.00 90.75 203 GLU A N 1
ATOM 1516 C CA . GLU A 1 203 ? 11.631 21.777 -32.217 1.00 90.75 203 GLU A CA 1
ATOM 1517 C C . GLU A 1 203 ? 12.531 21.443 -33.417 1.00 90.75 203 GLU A C 1
ATOM 1519 O O . GLU A 1 203 ? 12.811 22.303 -34.251 1.00 90.75 203 GLU A O 1
ATOM 1524 N N . GLU A 1 204 ? 12.973 20.190 -33.543 1.00 91.62 204 GLU A N 1
ATOM 1525 C CA . GLU A 1 204 ? 13.959 19.799 -34.549 1.00 91.62 204 GLU A CA 1
ATOM 1526 C C . GLU A 1 204 ? 13.430 18.740 -35.520 1.00 91.62 204 GLU A C 1
ATOM 1528 O O . GLU A 1 204 ? 12.359 18.140 -35.365 1.00 91.62 204 GLU A O 1
ATOM 1533 N N . LYS A 1 205 ? 14.207 18.520 -36.583 1.00 95.81 205 LYS A N 1
ATOM 1534 C CA . LYS A 1 205 ? 13.979 17.397 -37.488 1.00 95.81 205 LYS A CA 1
ATOM 1535 C C . LYS A 1 205 ? 14.290 16.087 -36.769 1.00 95.81 205 LYS A C 1
ATOM 1537 O O . LYS A 1 205 ? 15.081 16.033 -35.833 1.00 95.81 205 LYS A O 1
ATOM 1542 N N . GLU A 1 206 ? 13.649 15.028 -37.241 1.00 97.44 206 GLU A N 1
ATOM 1543 C CA . GLU A 1 206 ? 13.924 13.670 -36.791 1.00 97.44 206 GLU A CA 1
ATOM 1544 C C . GLU A 1 206 ? 15.412 13.344 -36.955 1.00 97.44 206 GLU A C 1
ATOM 1546 O O . GLU A 1 206 ? 16.006 13.622 -38.002 1.00 97.44 206 GLU A O 1
ATOM 1551 N N . ARG A 1 207 ? 16.012 12.791 -35.900 1.00 97.12 207 ARG A N 1
ATOM 1552 C CA . ARG A 1 207 ? 17.422 12.414 -35.861 1.00 97.12 207 ARG A CA 1
ATOM 1553 C C . ARG A 1 207 ? 17.565 10.974 -35.393 1.00 97.12 207 ARG A C 1
ATOM 1555 O O . ARG A 1 207 ? 16.914 10.552 -34.437 1.00 97.12 207 ARG A O 1
ATOM 1562 N N . ARG A 1 208 ? 18.432 10.231 -36.077 1.00 97.75 208 ARG A N 1
ATOM 1563 C CA . ARG A 1 208 ? 18.833 8.874 -35.705 1.00 97.75 208 ARG A CA 1
ATOM 1564 C C . ARG A 1 208 ? 20.114 8.962 -34.889 1.00 97.75 208 ARG A C 1
ATOM 1566 O O . ARG A 1 208 ? 21.100 9.516 -35.366 1.00 97.75 208 ARG A O 1
ATOM 1573 N N . ILE A 1 209 ? 20.076 8.445 -33.669 1.00 97.75 209 ILE A N 1
ATOM 1574 C CA . ILE A 1 209 ? 21.159 8.544 -32.694 1.00 97.75 209 ILE A CA 1
ATOM 1575 C C . ILE A 1 209 ? 21.738 7.145 -32.474 1.00 97.75 209 ILE A C 1
ATOM 1577 O O . ILE A 1 209 ? 20.994 6.254 -32.054 1.00 97.75 209 ILE A O 1
ATOM 1581 N N . PRO A 1 210 ? 23.036 6.920 -32.737 1.00 97.25 210 PRO A N 1
ATOM 1582 C CA . PRO A 1 210 ? 23.686 5.653 -32.426 1.00 97.25 210 PRO A CA 1
ATOM 1583 C C . PRO A 1 210 ? 23.623 5.344 -30.926 1.00 97.25 210 PRO A C 1
ATOM 1585 O O . PRO A 1 210 ? 23.916 6.202 -30.092 1.00 97.25 210 PRO A O 1
ATOM 1588 N N . GLN A 1 211 ? 23.321 4.098 -30.563 1.00 95.00 211 GLN A N 1
ATOM 1589 C CA . GLN A 1 211 ? 23.307 3.622 -29.176 1.00 95.00 211 GLN A CA 1
ATOM 1590 C C . GLN A 1 211 ? 24.640 3.905 -28.468 1.00 95.00 211 GLN A C 1
ATOM 1592 O O . GLN A 1 211 ? 24.659 4.210 -27.278 1.00 95.00 211 GLN A O 1
ATOM 1597 N N . SER A 1 212 ? 25.758 3.854 -29.197 1.00 94.50 212 SER A N 1
ATOM 1598 C CA . SER A 1 212 ? 27.094 4.152 -28.672 1.00 94.50 212 SER A CA 1
ATOM 1599 C C . SER A 1 212 ? 27.246 5.574 -28.125 1.00 94.50 212 SER A C 1
ATOM 1601 O O . SER A 1 212 ? 28.112 5.788 -27.274 1.00 94.50 212 SER A O 1
ATOM 1603 N N . GLU A 1 213 ? 26.429 6.522 -28.592 1.00 96.94 213 GLU A N 1
ATOM 1604 C CA . GLU A 1 213 ? 26.419 7.926 -28.163 1.00 96.94 213 GLU A CA 1
ATOM 1605 C C . GLU A 1 213 ? 25.425 8.196 -27.027 1.00 96.94 213 GLU A C 1
ATOM 1607 O O . GLU A 1 213 ? 25.529 9.214 -26.338 1.00 96.94 213 GLU A O 1
ATOM 1612 N N . VAL A 1 214 ? 24.485 7.279 -26.794 1.00 96.50 214 VAL A N 1
ATOM 1613 C CA . VAL A 1 214 ? 23.477 7.391 -25.741 1.00 96.50 214 VAL A CA 1
ATOM 1614 C C . VAL A 1 214 ? 24.083 6.936 -24.416 1.00 96.50 214 VAL A C 1
ATOM 1616 O O . VAL A 1 214 ? 24.573 5.816 -24.287 1.00 96.50 214 VAL A O 1
ATOM 1619 N N . LYS A 1 215 ? 24.045 7.809 -23.407 1.00 95.75 215 LYS A N 1
ATOM 1620 C CA . LYS A 1 215 ? 24.381 7.463 -22.021 1.00 95.75 215 LYS A CA 1
ATOM 1621 C C . LYS A 1 215 ? 23.174 6.863 -21.314 1.00 95.75 215 LYS A C 1
ATOM 1623 O O . LYS A 1 215 ? 23.306 5.855 -20.632 1.00 95.75 215 LYS A O 1
ATOM 1628 N N . GLN A 1 216 ? 22.012 7.488 -21.470 1.00 95.56 216 GLN A N 1
ATOM 1629 C CA . GLN A 1 216 ? 20.811 7.133 -20.729 1.00 95.56 216 GLN A CA 1
ATOM 1630 C C . GLN A 1 216 ? 19.557 7.434 -21.553 1.00 95.56 216 GLN A C 1
ATOM 1632 O O . GLN A 1 216 ? 19.505 8.442 -22.258 1.00 95.56 216 GLN A O 1
ATOM 1637 N N . VAL A 1 217 ? 18.530 6.597 -21.424 1.00 95.25 217 VAL A N 1
ATOM 1638 C CA . VAL A 1 217 ? 17.174 6.905 -21.903 1.00 95.25 217 VAL A CA 1
ATOM 1639 C C . VAL A 1 217 ? 16.219 6.787 -20.725 1.00 95.25 217 VAL A C 1
ATOM 1641 O O . VAL A 1 217 ? 16.149 5.741 -20.076 1.00 95.25 217 VAL A O 1
ATOM 1644 N N . GLU A 1 218 ? 15.482 7.853 -20.444 1.00 94.62 218 GLU A N 1
ATOM 1645 C CA . GLU A 1 218 ? 14.428 7.894 -19.434 1.00 94.62 218 GLU A CA 1
ATOM 1646 C C . GLU A 1 218 ? 13.075 8.069 -20.133 1.00 94.62 218 GLU A C 1
ATOM 1648 O O . GLU A 1 218 ? 12.962 8.810 -21.106 1.00 94.62 218 GLU A O 1
ATOM 1653 N N . ARG A 1 219 ? 12.028 7.415 -19.634 1.00 92.25 219 ARG A N 1
ATOM 1654 C CA . ARG A 1 219 ? 10.647 7.741 -20.005 1.00 92.25 219 ARG A CA 1
ATOM 1655 C C . ARG A 1 219 ? 10.187 8.897 -19.130 1.00 92.25 219 ARG A C 1
ATOM 1657 O O . ARG A 1 219 ? 10.315 8.788 -17.902 1.00 92.25 219 ARG A O 1
ATOM 1664 N N . GLU A 1 220 ? 9.641 9.962 -19.719 1.00 86.69 220 GLU A N 1
ATOM 1665 C CA . GLU A 1 220 ? 8.988 10.989 -18.908 1.00 86.69 220 GLU A CA 1
ATOM 1666 C C . GLU A 1 220 ? 7.809 10.315 -18.193 1.00 86.69 220 GLU A C 1
ATOM 1668 O O . GLU A 1 220 ? 6.966 9.659 -18.811 1.00 86.69 220 GLU A O 1
ATOM 1673 N N . GLY A 1 221 ? 7.809 10.359 -16.859 1.00 74.81 221 GLY A N 1
ATOM 1674 C CA . GLY A 1 221 ? 6.689 9.830 -16.093 1.00 74.81 221 GLY A CA 1
ATOM 1675 C C . GLY A 1 221 ? 5.449 10.594 -16.530 1.00 74.81 221 GLY A C 1
ATOM 1676 O O . GLY A 1 221 ? 5.448 11.820 -16.448 1.00 74.81 221 GLY A O 1
ATOM 1677 N N . VAL A 1 222 ? 4.430 9.891 -17.037 1.00 66.06 222 VAL A N 1
ATOM 1678 C CA . VAL A 1 222 ? 3.186 10.524 -17.489 1.00 66.06 222 VAL A CA 1
ATOM 1679 C C . VAL A 1 222 ? 2.714 11.449 -16.369 1.00 66.06 222 VAL A C 1
ATOM 1681 O O . VAL A 1 222 ? 2.361 10.966 -15.290 1.00 66.06 222 VAL A O 1
ATOM 1684 N N . LYS A 1 223 ? 2.720 12.766 -16.615 1.00 57.34 223 LYS A N 1
ATOM 1685 C CA . LYS A 1 223 ? 2.052 13.766 -15.770 1.00 57.34 223 LYS A CA 1
ATOM 1686 C C . LYS A 1 223 ? 0.551 13.575 -15.942 1.00 57.34 223 LYS A C 1
ATOM 1688 O O . LYS A 1 223 ? -0.131 14.368 -16.575 1.00 57.34 223 LYS A O 1
ATOM 1693 N N . GLN A 1 224 ? 0.053 12.431 -15.509 1.00 52.09 224 GLN A N 1
ATOM 1694 C CA . GLN A 1 224 ? -1.364 12.162 -15.506 1.00 52.09 224 GLN A CA 1
ATOM 1695 C C . GLN A 1 224 ? -1.919 12.924 -14.299 1.00 52.09 224 GLN A C 1
ATOM 1697 O O . GLN A 1 224 ? -1.314 12.852 -13.228 1.00 52.09 224 GLN A O 1
ATOM 1702 N N . ASP A 1 225 ? -3.042 13.635 -14.455 1.00 54.94 225 ASP A N 1
ATOM 1703 C CA . ASP A 1 225 ? -3.805 14.298 -13.374 1.00 54.94 225 ASP A CA 1
ATOM 1704 C C . ASP A 1 225 ? -4.407 13.272 -12.382 1.00 54.94 225 ASP A C 1
ATOM 1706 O O . ASP A 1 225 ? -5.526 13.389 -11.890 1.00 54.94 225 ASP A O 1
ATOM 1710 N N . ARG A 1 226 ? -3.658 12.216 -12.069 1.00 57.25 226 ARG A N 1
ATOM 1711 C CA . ARG A 1 226 ? -4.030 11.129 -11.174 1.00 57.25 226 ARG A CA 1
ATOM 1712 C C . ARG A 1 226 ? -4.182 11.585 -9.734 1.00 57.25 226 ARG A C 1
ATOM 1714 O O . ARG A 1 226 ? -4.832 10.890 -8.959 1.00 57.25 226 ARG A O 1
ATOM 1721 N N . ALA A 1 227 ? -3.679 12.771 -9.392 1.00 59.34 227 ALA A N 1
ATOM 1722 C CA . ALA A 1 227 ? -3.913 13.352 -8.082 1.00 59.34 227 ALA A CA 1
ATOM 1723 C C . ALA A 1 227 ? -5.421 13.538 -7.850 1.00 59.34 227 ALA A C 1
ATOM 1725 O O . ALA A 1 227 ? -5.902 13.317 -6.742 1.00 59.34 227 ALA A O 1
ATOM 1726 N N . LEU A 1 228 ? -6.176 13.862 -8.908 1.00 65.62 228 LEU A N 1
ATOM 1727 C CA . LEU A 1 228 ? -7.636 13.932 -8.887 1.00 65.62 228 LEU A CA 1
ATOM 1728 C C . LEU A 1 228 ? -8.284 12.544 -8.864 1.00 65.62 228 LEU A C 1
ATOM 1730 O O . LEU A 1 228 ? -9.236 12.360 -8.113 1.00 65.62 228 LEU A O 1
ATOM 1734 N N . ASP A 1 229 ? -7.757 11.564 -9.603 1.00 61.53 229 ASP A N 1
ATOM 1735 C CA . ASP A 1 229 ? -8.285 10.189 -9.600 1.00 61.53 229 ASP A CA 1
ATOM 1736 C C . ASP A 1 229 ? -8.119 9.520 -8.226 1.00 61.53 229 ASP A C 1
ATOM 1738 O O . ASP A 1 229 ? -9.073 8.972 -7.668 1.00 61.53 229 ASP A O 1
ATOM 1742 N N . GLY A 1 230 ? -6.922 9.609 -7.640 1.00 57.16 230 GLY A N 1
ATOM 1743 C CA . GLY A 1 230 ? -6.621 9.113 -6.300 1.00 57.16 230 GLY A CA 1
ATOM 1744 C C . GLY A 1 230 ? -7.483 9.802 -5.248 1.00 57.16 230 GLY A C 1
ATOM 1745 O O . GLY A 1 230 ? -8.069 9.139 -4.389 1.00 57.16 230 GLY A O 1
ATOM 1746 N N . ALA A 1 231 ? -7.642 11.122 -5.350 1.00 66.56 231 ALA A N 1
ATOM 1747 C CA . ALA A 1 231 ? -8.469 11.884 -4.429 1.00 66.56 231 ALA A CA 1
ATOM 1748 C C . ALA A 1 231 ? -9.975 11.604 -4.593 1.00 66.56 231 ALA A C 1
ATOM 1750 O O . ALA A 1 231 ? -10.691 11.542 -3.595 1.00 66.56 231 ALA A O 1
ATOM 1751 N N . ALA A 1 232 ? -10.464 11.361 -5.812 1.00 66.38 232 ALA A N 1
ATOM 1752 C CA . ALA A 1 232 ? -11.854 10.990 -6.078 1.00 66.38 232 ALA A CA 1
ATOM 1753 C C . ALA A 1 232 ? -12.185 9.586 -5.550 1.00 66.38 232 ALA A C 1
ATOM 1755 O O . ALA A 1 232 ? -13.218 9.402 -4.900 1.00 66.38 232 ALA A O 1
ATOM 1756 N N . ILE A 1 233 ? -11.295 8.607 -5.760 1.00 64.00 233 ILE A N 1
ATOM 1757 C CA . ILE A 1 233 ? -11.435 7.251 -5.201 1.00 64.00 233 ILE A CA 1
ATOM 1758 C C . ILE A 1 233 ? -11.426 7.313 -3.671 1.00 64.00 233 ILE A C 1
ATOM 1760 O O . ILE A 1 233 ? -12.305 6.743 -3.019 1.00 64.00 233 ILE A O 1
ATOM 1764 N N . GLY A 1 234 ? -10.473 8.053 -3.100 1.00 57.62 234 GLY A N 1
ATOM 1765 C CA . GLY A 1 234 ? -10.386 8.274 -1.664 1.00 57.62 234 GLY A CA 1
ATOM 1766 C C . GLY A 1 234 ? -11.655 8.918 -1.102 1.00 57.62 234 GLY A C 1
ATOM 1767 O O . GLY A 1 234 ? -12.222 8.417 -0.131 1.00 57.62 234 GLY A O 1
ATOM 1768 N N . ALA A 1 235 ? -12.159 9.975 -1.742 1.00 66.06 235 ALA A N 1
ATOM 1769 C CA . ALA A 1 235 ? -13.389 10.653 -1.343 1.00 66.06 235 ALA A CA 1
ATOM 1770 C C . ALA A 1 235 ? -14.616 9.732 -1.404 1.00 66.06 235 ALA A C 1
ATOM 1772 O O . ALA A 1 235 ? -15.423 9.732 -0.475 1.00 66.06 235 ALA A O 1
ATOM 1773 N N . GLY A 1 236 ? -14.740 8.911 -2.453 1.00 62.53 236 GLY A N 1
ATOM 1774 C CA . GLY A 1 236 ? -15.822 7.936 -2.592 1.00 62.53 236 GLY A CA 1
ATOM 1775 C C . GLY A 1 236 ? -15.812 6.880 -1.484 1.00 62.53 236 GLY A C 1
ATOM 1776 O O . GLY A 1 236 ? -16.848 6.622 -0.868 1.00 62.53 236 GLY A O 1
ATOM 1777 N N . ALA A 1 237 ? -14.639 6.319 -1.171 1.00 59.06 237 ALA A N 1
ATOM 1778 C CA . ALA A 1 237 ? -14.479 5.362 -0.075 1.00 59.06 237 ALA A CA 1
ATOM 1779 C C . ALA A 1 237 ? -14.796 5.997 1.291 1.00 59.06 237 ALA A C 1
ATOM 1781 O O . ALA A 1 237 ? -15.509 5.409 2.108 1.00 59.06 237 ALA A O 1
ATOM 1782 N N . GLY A 1 238 ? -14.326 7.227 1.513 1.00 56.69 238 GLY A N 1
ATOM 1783 C CA . GLY A 1 238 ? -14.638 8.015 2.699 1.00 56.69 238 GLY A CA 1
ATOM 1784 C C . GLY A 1 238 ? -16.137 8.278 2.855 1.00 56.69 238 GLY A C 1
ATOM 1785 O O . GLY A 1 238 ? -16.711 8.005 3.908 1.00 56.69 238 GLY A O 1
ATOM 1786 N N . ALA A 1 239 ? -16.809 8.731 1.797 1.00 64.69 239 ALA A N 1
ATOM 1787 C CA . ALA A 1 239 ? -18.250 8.966 1.811 1.00 64.69 239 ALA A CA 1
ATOM 1788 C C . ALA A 1 239 ? -19.041 7.676 2.092 1.00 64.69 239 ALA A C 1
ATOM 1790 O O . ALA A 1 239 ? -19.946 7.676 2.924 1.00 64.69 239 ALA A O 1
ATOM 1791 N N . ALA A 1 240 ? -18.677 6.550 1.472 1.00 58.31 240 ALA A N 1
ATOM 1792 C CA . ALA A 1 240 ? -19.333 5.269 1.733 1.00 58.31 240 ALA A CA 1
ATOM 1793 C C . ALA A 1 240 ? -19.224 4.855 3.215 1.00 58.31 240 ALA A C 1
ATOM 1795 O O . ALA A 1 240 ? -20.216 4.449 3.824 1.00 58.31 240 ALA A O 1
ATOM 1796 N N . LEU A 1 241 ? -18.045 5.028 3.823 1.00 52.03 241 LEU A N 1
ATOM 1797 C CA . LEU A 1 241 ? -17.839 4.807 5.258 1.00 52.03 241 LEU A CA 1
ATOM 1798 C C . LEU A 1 241 ? -18.667 5.773 6.117 1.00 52.03 241 LEU A C 1
ATOM 1800 O O . LEU A 1 241 ? -19.292 5.348 7.089 1.00 52.03 241 LEU A O 1
ATOM 1804 N N . GLY A 1 242 ? -18.728 7.052 5.739 1.00 58.44 242 GLY A N 1
ATOM 1805 C CA . GLY A 1 242 ? -19.553 8.056 6.410 1.00 58.44 242 GLY A CA 1
ATOM 1806 C C . GLY A 1 242 ? -21.046 7.715 6.391 1.00 58.44 242 GLY A C 1
ATOM 1807 O O . GLY A 1 242 ? -21.699 7.807 7.430 1.00 58.44 242 GLY A O 1
ATOM 1808 N N . ALA A 1 243 ? -21.576 7.247 5.256 1.00 63.69 243 ALA A N 1
ATOM 1809 C CA . ALA A 1 243 ? -22.969 6.809 5.125 1.00 63.69 243 ALA A CA 1
ATOM 1810 C C . ALA A 1 243 ? -23.285 5.609 6.031 1.00 63.69 243 ALA A C 1
ATOM 1812 O O . ALA A 1 243 ? -24.294 5.605 6.742 1.00 63.69 243 ALA A O 1
ATOM 1813 N N . LEU A 1 244 ? -22.401 4.603 6.038 1.00 54.56 244 LEU A N 1
ATOM 1814 C CA . LEU A 1 244 ? -22.561 3.405 6.864 1.00 54.56 244 LEU A CA 1
ATOM 1815 C C . LEU A 1 244 ? -22.579 3.752 8.356 1.00 54.56 244 LEU A C 1
ATOM 1817 O O . LEU A 1 244 ? -23.446 3.272 9.087 1.00 54.56 244 LEU A O 1
ATOM 1821 N N . LEU A 1 245 ? -21.668 4.620 8.802 1.00 55.12 245 LEU A N 1
ATOM 1822 C CA . LEU A 1 245 ? -21.600 5.050 10.199 1.00 55.12 245 LEU A CA 1
ATOM 1823 C C . LEU A 1 245 ? -22.763 5.979 10.588 1.00 55.12 245 LEU A C 1
ATOM 1825 O O . LEU A 1 245 ? -23.255 5.882 11.711 1.00 55.12 245 LEU A O 1
ATOM 1829 N N . GLY A 1 246 ? -23.241 6.825 9.670 1.00 60.47 246 GLY A N 1
ATOM 1830 C CA . GLY A 1 246 ? -24.378 7.725 9.898 1.00 60.47 246 GLY A CA 1
ATOM 1831 C C . GLY A 1 246 ? -25.724 7.004 10.026 1.00 60.47 246 GLY A C 1
ATOM 1832 O O . GLY A 1 246 ? -26.560 7.409 10.828 1.00 60.47 246 GLY A O 1
ATOM 1833 N N . SER A 1 247 ? -25.921 5.896 9.304 1.00 61.69 247 SER A N 1
ATOM 1834 C CA . SER A 1 247 ? -27.189 5.143 9.291 1.00 61.69 247 SER A CA 1
ATOM 1835 C C . SER A 1 247 ? -27.550 4.437 10.610 1.00 61.69 247 SER A C 1
ATOM 1837 O O . SER A 1 247 ? -28.693 4.021 10.786 1.00 61.69 247 SER A O 1
ATOM 1839 N N . ARG A 1 248 ? -26.599 4.300 11.546 1.00 57.81 248 ARG A N 1
ATOM 1840 C CA . ARG A 1 248 ? -26.784 3.594 12.829 1.00 57.81 248 ARG A CA 1
ATOM 1841 C C . ARG A 1 248 ? -27.111 4.495 14.025 1.00 57.81 248 ARG A C 1
ATOM 1843 O O . ARG A 1 248 ? -27.279 3.979 15.125 1.00 57.81 248 ARG A O 1
ATOM 1850 N N . SER A 1 249 ? -27.182 5.813 13.843 1.00 50.03 249 SER A N 1
ATOM 1851 C CA . SER A 1 249 ? -27.517 6.754 14.919 1.00 50.03 249 SER A CA 1
ATOM 1852 C C . SER A 1 249 ? -29.008 7.096 14.874 1.00 50.03 249 SER A C 1
ATOM 1854 O O . SER A 1 249 ? -29.432 7.890 14.038 1.00 50.03 249 SER A O 1
ATOM 1856 N N . GLU A 1 250 ? -29.812 6.488 15.748 1.00 59.66 250 GLU A N 1
ATOM 1857 C CA . GLU A 1 250 ? -31.270 6.691 15.771 1.00 59.66 250 GLU A CA 1
ATOM 1858 C C . GLU A 1 250 ? -31.719 8.025 16.390 1.00 59.66 250 GLU A C 1
ATOM 1860 O O . GLU A 1 250 ? -32.796 8.494 16.029 1.00 59.66 250 GLU A O 1
ATOM 1865 N N . ASP A 1 251 ? -30.886 8.676 17.209 1.00 59.81 251 ASP A N 1
ATOM 1866 C CA . ASP A 1 251 ? -31.341 9.780 18.073 1.00 59.81 251 ASP A CA 1
ATOM 1867 C C . ASP A 1 251 ? -31.118 11.216 17.557 1.00 59.81 251 ASP A C 1
ATOM 1869 O O . ASP A 1 251 ? -31.646 12.135 18.160 1.00 59.81 251 ASP A O 1
ATOM 1873 N N . ASP A 1 252 ? -30.426 11.455 16.436 1.00 53.38 252 ASP A N 1
ATOM 1874 C CA . ASP A 1 252 ? -30.285 12.814 15.859 1.00 53.38 252 ASP A CA 1
ATOM 1875 C C . ASP A 1 252 ? -29.961 12.737 14.354 1.00 53.38 252 ASP A C 1
ATOM 1877 O O . ASP A 1 252 ? -28.798 12.646 13.934 1.00 53.38 252 ASP A O 1
ATOM 1881 N N . ARG A 1 253 ? -31.014 12.697 13.523 1.00 51.25 253 ARG A N 1
ATOM 1882 C CA . ARG A 1 253 ? -30.958 12.172 12.143 1.00 51.25 253 ARG A CA 1
ATOM 1883 C C . ARG A 1 253 ? -30.475 13.134 11.053 1.00 51.25 253 ARG A C 1
ATOM 1885 O O . ARG A 1 253 ? -30.043 12.647 10.015 1.00 51.25 253 ARG A O 1
ATOM 1892 N N . GLU A 1 254 ? -30.490 14.452 11.241 1.00 51.34 254 GLU A N 1
ATOM 1893 C CA . GLU A 1 254 ? -30.159 15.369 10.130 1.00 51.34 254 GLU A CA 1
ATOM 1894 C C . GLU A 1 254 ? -28.717 15.891 10.141 1.00 51.34 254 GLU A C 1
ATOM 1896 O O . GLU A 1 254 ? -28.059 15.903 9.101 1.00 51.34 254 GLU A O 1
ATOM 1901 N N . VAL A 1 255 ? -28.170 16.263 11.302 1.00 49.94 255 VAL A N 1
ATOM 1902 C CA . VAL A 1 255 ? -26.843 16.912 11.362 1.00 49.94 255 VAL A CA 1
ATOM 1903 C C . VAL A 1 255 ? -25.694 15.890 11.313 1.00 49.94 255 VAL A C 1
ATOM 1905 O O . VAL A 1 255 ? -24.632 16.157 10.745 1.00 49.94 255 VAL A O 1
ATOM 1908 N N . THR A 1 256 ? -25.910 14.682 11.840 1.00 53.62 256 THR A N 1
ATOM 1909 C CA . THR A 1 256 ? -24.873 13.641 11.970 1.00 53.62 256 THR A CA 1
ATOM 1910 C C . THR A 1 256 ? -24.520 12.968 10.640 1.00 53.62 256 THR A C 1
ATOM 1912 O O . THR A 1 256 ? -23.355 12.649 10.396 1.00 53.62 256 THR A O 1
ATOM 1915 N N . ILE A 1 257 ? -25.502 12.778 9.752 1.00 54.88 257 ILE A N 1
ATOM 1916 C CA . ILE A 1 257 ? -25.309 12.061 8.480 1.00 54.88 257 ILE A CA 1
ATOM 1917 C C . ILE A 1 257 ? -24.517 12.923 7.489 1.00 54.88 257 ILE A C 1
ATOM 1919 O O . ILE A 1 257 ? -23.545 12.453 6.897 1.00 54.88 257 ILE A O 1
ATOM 1923 N N . VAL A 1 258 ? -24.875 14.204 7.360 1.00 59.03 258 VAL A N 1
ATOM 1924 C CA . VAL A 1 258 ? -24.198 15.136 6.444 1.00 59.03 258 VAL A CA 1
ATOM 1925 C C . VAL A 1 258 ? -22.785 15.461 6.939 1.00 59.03 258 VAL A C 1
ATOM 1927 O O . VAL A 1 258 ? -21.838 15.443 6.152 1.00 59.03 258 VAL A O 1
ATOM 1930 N N . GLY A 1 259 ? -22.611 15.675 8.249 1.00 57.81 259 GLY A N 1
ATOM 1931 C CA . GLY A 1 259 ? -21.297 15.936 8.842 1.00 57.81 259 GLY A CA 1
ATOM 1932 C C . GLY A 1 259 ? -20.331 14.754 8.711 1.00 57.81 259 GLY A C 1
ATOM 1933 O O . GLY A 1 259 ? -19.161 14.948 8.378 1.00 57.81 259 GLY A O 1
ATOM 1934 N N . GLY A 1 260 ? -20.824 13.525 8.908 1.00 58.34 260 GLY A N 1
ATOM 1935 C CA . GLY A 1 260 ? -20.035 12.304 8.735 1.00 58.34 260 GLY A CA 1
ATOM 1936 C C . GLY A 1 260 ? -19.586 12.104 7.288 1.00 58.34 260 GLY A C 1
ATOM 1937 O O . GLY A 1 260 ? -18.402 11.896 7.034 1.00 58.34 260 GLY A O 1
ATOM 1938 N N . LEU A 1 261 ? -20.505 12.237 6.329 1.00 61.84 261 LEU A N 1
ATOM 1939 C CA . LEU A 1 261 ? -20.203 12.099 4.902 1.00 61.84 261 LEU A CA 1
ATOM 1940 C C . LEU A 1 261 ? -19.081 13.033 4.442 1.00 61.84 261 LEU A C 1
ATOM 1942 O O . LEU A 1 261 ? -18.131 12.584 3.801 1.00 61.84 261 LEU A O 1
ATOM 1946 N N . ILE A 1 262 ? -19.166 14.313 4.807 1.00 65.06 262 ILE A N 1
ATOM 1947 C CA . ILE A 1 262 ? -18.196 15.329 4.385 1.00 65.06 262 ILE A CA 1
ATOM 1948 C C . ILE A 1 262 ? -16.837 15.097 5.053 1.00 65.06 262 ILE A C 1
ATOM 1950 O O . ILE A 1 262 ? -15.809 15.140 4.377 1.00 65.06 262 ILE A O 1
ATOM 1954 N N . ALA A 1 263 ? -16.815 14.814 6.359 1.00 60.91 263 ALA A N 1
ATOM 1955 C CA . ALA A 1 263 ? -15.567 14.604 7.087 1.00 60.91 263 ALA A CA 1
ATOM 1956 C C . ALA A 1 263 ? -14.791 13.392 6.552 1.00 60.91 263 ALA A C 1
ATOM 1958 O O . ALA A 1 263 ? -13.588 13.489 6.305 1.00 60.91 263 ALA A O 1
ATOM 1959 N N . PHE A 1 264 ? -15.470 12.265 6.315 1.00 59.94 264 PHE A N 1
ATOM 1960 C CA . PHE A 1 264 ? -14.802 11.074 5.796 1.00 59.94 264 PHE A CA 1
ATOM 1961 C C . PHE A 1 264 ? -14.423 11.210 4.319 1.00 59.94 264 PHE A C 1
ATOM 1963 O O . PHE A 1 264 ? -13.341 10.759 3.947 1.00 59.94 264 PHE A O 1
ATOM 1970 N N . ALA A 1 265 ? -15.233 11.881 3.491 1.00 62.69 265 ALA A N 1
ATOM 1971 C CA . ALA A 1 265 ? -14.856 12.191 2.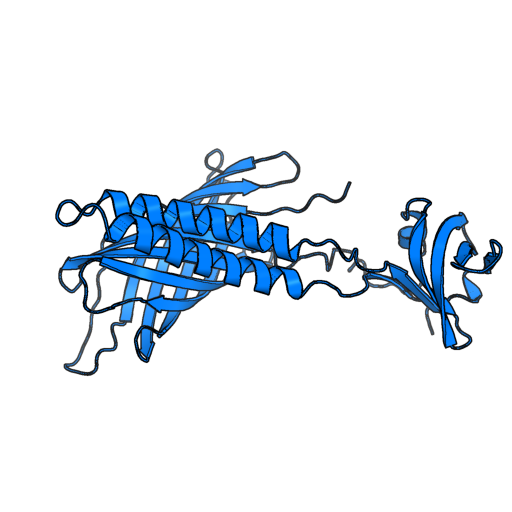112 1.00 62.69 265 ALA A CA 1
ATOM 1972 C C . ALA A 1 265 ? -13.600 13.078 2.046 1.00 62.69 265 ALA A C 1
ATOM 1974 O O . ALA A 1 265 ? -12.710 12.815 1.242 1.00 62.69 265 ALA A O 1
ATOM 1975 N N . ALA A 1 266 ? -13.478 14.077 2.926 1.00 61.78 266 ALA A N 1
ATOM 1976 C CA . ALA A 1 266 ? -12.306 14.950 2.989 1.00 61.78 266 ALA A CA 1
ATOM 1977 C C . ALA A 1 266 ? -11.035 14.207 3.439 1.00 61.78 266 ALA A C 1
ATOM 1979 O O . ALA A 1 266 ? -9.961 14.414 2.873 1.00 61.78 266 ALA A O 1
ATOM 1980 N N . ILE A 1 267 ? -11.151 13.307 4.422 1.00 61.78 267 ILE A N 1
ATOM 1981 C CA . ILE A 1 267 ? -10.038 12.446 4.853 1.00 61.78 267 ILE A CA 1
ATOM 1982 C C . ILE A 1 267 ? -9.608 11.527 3.706 1.00 61.78 267 ILE A C 1
ATOM 1984 O O . ILE A 1 267 ? -8.420 11.439 3.395 1.00 61.78 267 ILE A O 1
ATOM 1988 N N . GLY A 1 268 ? -10.574 10.879 3.054 1.00 56.34 268 GLY A N 1
ATOM 1989 C CA . GLY A 1 268 ? -10.326 10.019 1.906 1.00 56.34 268 GLY A CA 1
ATOM 1990 C C . GLY A 1 268 ? -9.646 10.763 0.754 1.00 56.34 268 GLY A C 1
ATOM 1991 O O . GLY A 1 268 ? -8.647 10.282 0.225 1.00 56.34 268 GLY A O 1
ATOM 1992 N N . PHE A 1 269 ? -10.119 11.970 0.431 1.00 69.19 269 PHE A N 1
ATOM 1993 C CA . PHE A 1 269 ? -9.508 12.863 -0.555 1.00 69.19 269 PHE A CA 1
ATOM 1994 C C . PHE A 1 269 ? -8.041 13.158 -0.222 1.00 69.19 269 PHE A C 1
ATOM 1996 O O . PHE A 1 269 ? -7.169 12.988 -1.073 1.00 69.19 269 PHE A O 1
ATOM 2003 N N . GLY A 1 270 ? -7.754 13.559 1.021 1.00 56.72 270 GLY A N 1
ATOM 2004 C CA . GLY A 1 270 ? -6.400 13.914 1.451 1.00 56.72 270 GLY A CA 1
ATOM 2005 C C . GLY A 1 270 ? -5.415 12.747 1.350 1.00 56.72 270 GLY A C 1
ATOM 2006 O O . GLY A 1 270 ? -4.298 12.928 0.866 1.00 56.72 270 GLY A O 1
ATOM 2007 N N . VAL A 1 271 ? -5.838 11.541 1.749 1.00 55.25 271 VAL A N 1
ATOM 2008 C CA . VAL A 1 271 ? -5.021 10.321 1.628 1.00 55.25 271 VAL A CA 1
ATOM 2009 C C . VAL A 1 271 ? -4.790 9.964 0.158 1.00 55.25 271 VAL A C 1
ATOM 2011 O O . VAL A 1 271 ? -3.649 9.726 -0.236 1.00 55.25 271 VAL A O 1
ATOM 2014 N N . GLY A 1 272 ? -5.843 9.989 -0.662 1.00 48.91 272 GLY A N 1
ATOM 2015 C CA . GLY A 1 272 ? -5.754 9.696 -2.093 1.00 48.91 272 GLY A CA 1
ATOM 2016 C C . GLY A 1 272 ? -4.822 10.648 -2.849 1.00 48.91 272 GLY A C 1
ATOM 2017 O O . GLY A 1 272 ? -4.002 10.209 -3.651 1.00 48.91 272 GLY A O 1
ATOM 2018 N N . TYR A 1 273 ? -4.886 11.942 -2.531 1.00 60.97 273 TYR A N 1
ATOM 2019 C CA . TYR A 1 273 ? -4.033 12.976 -3.121 1.00 60.97 273 TYR A CA 1
ATOM 2020 C C . TYR A 1 273 ? -2.552 12.835 -2.718 1.00 60.97 273 TYR A C 1
ATOM 2022 O O . TYR A 1 273 ? -1.646 12.981 -3.545 1.00 60.97 273 TYR A O 1
ATOM 2030 N N . ALA A 1 274 ? -2.279 12.545 -1.442 1.00 51.88 274 ALA A N 1
ATOM 2031 C CA . ALA A 1 274 ? -0.914 12.449 -0.923 1.00 51.88 274 ALA A CA 1
ATOM 2032 C C . ALA A 1 274 ? -0.151 11.230 -1.470 1.00 51.88 274 ALA A C 1
ATOM 2034 O O . ALA A 1 274 ? 1.044 11.324 -1.744 1.00 51.88 274 ALA A O 1
ATOM 2035 N N . VAL A 1 275 ? -0.833 10.097 -1.654 1.00 52.59 275 VAL A N 1
ATOM 2036 C CA . VAL A 1 275 ? -0.222 8.884 -2.219 1.00 52.59 275 VAL A CA 1
ATOM 2037 C C . VAL A 1 275 ? 0.154 9.104 -3.683 1.00 52.59 275 VAL A C 1
ATOM 2039 O O . VAL A 1 275 ? 1.268 8.771 -4.094 1.00 52.59 275 VAL A O 1
ATOM 2042 N N . ASP A 1 276 ? -0.733 9.724 -4.457 1.00 53.47 276 ASP A N 1
ATOM 2043 C CA . ASP A 1 276 ? -0.558 9.830 -5.901 1.00 53.47 276 ASP A CA 1
ATOM 2044 C C . ASP A 1 276 ? 0.451 10.918 -6.325 1.00 53.47 276 ASP A C 1
ATOM 2046 O O . ASP A 1 276 ? 1.296 10.689 -7.198 1.00 53.47 276 ASP A O 1
ATOM 2050 N N . SER A 1 277 ? 0.490 12.045 -5.603 1.00 53.19 277 SER A N 1
ATOM 2051 C CA . SER A 1 277 ? 1.424 13.160 -5.857 1.00 53.19 277 SER A CA 1
ATOM 2052 C C . SER A 1 277 ? 2.914 12.813 -5.688 1.00 53.19 277 SER A C 1
ATOM 2054 O O . SER A 1 277 ? 3.784 13.580 -6.103 1.00 53.19 277 SER A O 1
ATOM 2056 N N . SER A 1 278 ? 3.240 11.641 -5.136 1.00 49.38 278 SER A N 1
ATOM 2057 C CA . SER A 1 278 ? 4.618 11.187 -4.911 1.00 49.38 278 SER A CA 1
ATOM 2058 C C . SER A 1 278 ? 5.263 10.441 -6.097 1.00 49.38 278 SER A C 1
ATOM 2060 O O . SER A 1 278 ? 6.438 10.072 -6.022 1.00 49.38 278 SER A O 1
ATOM 2062 N N . THR A 1 279 ? 4.542 10.221 -7.207 1.00 54.50 279 THR A N 1
ATOM 2063 C CA . THR A 1 279 ? 4.935 9.231 -8.237 1.00 54.50 279 THR A CA 1
ATOM 2064 C C . THR A 1 279 ? 5.543 9.776 -9.541 1.00 54.50 279 THR A C 1
ATOM 2066 O O . THR A 1 279 ? 5.829 9.005 -10.454 1.00 54.50 279 THR A O 1
ATOM 2069 N N . GLY A 1 280 ? 5.866 11.069 -9.632 1.00 60.09 280 GLY A N 1
ATOM 2070 C CA . GLY A 1 280 ? 6.401 11.700 -10.854 1.00 60.09 280 GLY A CA 1
ATOM 2071 C C . GLY A 1 280 ? 7.887 11.460 -11.182 1.00 60.09 280 GLY A C 1
ATOM 2072 O O . GLY A 1 280 ? 8.521 12.344 -11.754 1.00 60.09 280 GLY A O 1
ATOM 2073 N N . LYS A 1 281 ? 8.496 10.329 -10.798 1.00 75.25 281 LYS A N 1
ATOM 2074 C CA . LYS A 1 281 ? 9.917 10.072 -11.112 1.00 75.25 281 LYS A CA 1
ATOM 2075 C C . LYS A 1 281 ? 10.079 9.529 -12.543 1.00 75.25 281 LYS A C 1
ATOM 2077 O O . LYS A 1 281 ? 9.342 8.610 -12.906 1.00 75.25 281 LYS A O 1
ATOM 2082 N N . PRO A 1 282 ? 11.044 10.036 -13.337 1.00 81.62 282 PRO A N 1
ATOM 2083 C CA . PRO A 1 282 ? 11.381 9.456 -14.634 1.00 81.62 282 PRO A CA 1
ATOM 2084 C C . PRO A 1 282 ? 11.731 7.973 -14.494 1.00 81.62 282 PRO A C 1
ATOM 2086 O O . PRO A 1 282 ? 12.392 7.568 -13.534 1.00 81.62 282 PRO A O 1
ATOM 2089 N N . ILE A 1 283 ? 11.286 7.155 -15.445 1.00 86.12 283 ILE A N 1
ATOM 2090 C CA . ILE A 1 283 ? 11.571 5.716 -15.440 1.00 86.12 283 ILE A CA 1
ATOM 2091 C C . ILE A 1 283 ? 12.815 5.481 -16.293 1.00 86.12 283 ILE A C 1
ATOM 2093 O O . ILE A 1 283 ? 12.771 5.676 -17.506 1.00 86.12 283 ILE A O 1
ATOM 2097 N N . LEU A 1 284 ? 13.910 5.031 -15.677 1.00 90.75 284 LEU A N 1
ATOM 2098 C CA . LEU A 1 284 ? 15.132 4.654 -16.389 1.00 90.75 284 LEU A CA 1
ATOM 2099 C C . LEU A 1 284 ? 14.874 3.437 -17.295 1.00 90.75 284 LEU A C 1
ATOM 2101 O O . LEU A 1 284 ? 14.559 2.343 -16.814 1.00 90.75 284 LEU A O 1
ATOM 2105 N N . LEU A 1 285 ? 15.009 3.625 -18.608 1.00 91.38 285 LEU A N 1
ATOM 2106 C CA . LEU A 1 285 ? 14.844 2.569 -19.609 1.00 91.38 285 LEU A CA 1
ATOM 2107 C C . LEU A 1 285 ? 16.182 1.939 -19.983 1.00 91.38 285 LEU A C 1
ATOM 2109 O O . LEU A 1 285 ? 16.272 0.719 -20.060 1.00 91.38 285 LEU A O 1
ATOM 2113 N N . PHE A 1 286 ? 17.209 2.760 -20.182 1.00 93.38 286 PHE A N 1
ATOM 2114 C CA . PHE A 1 286 ? 18.534 2.326 -20.611 1.00 93.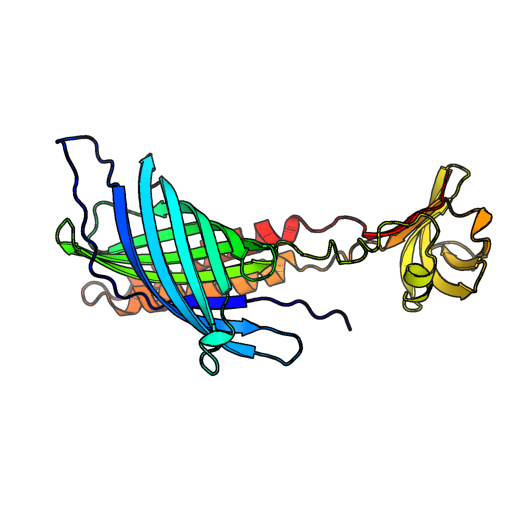38 286 PHE A CA 1
ATOM 2115 C C . PHE A 1 286 ? 19.616 3.159 -19.929 1.00 93.38 286 PHE A C 1
ATOM 2117 O O . PHE A 1 286 ? 19.450 4.367 -19.780 1.00 93.38 286 PHE A O 1
ATOM 2124 N N . GLU A 1 287 ? 20.721 2.506 -19.573 1.00 94.00 287 GLU A N 1
ATOM 2125 C CA . GLU A 1 287 ? 21.959 3.123 -19.102 1.00 94.00 287 GLU A CA 1
ATOM 2126 C C . GLU A 1 287 ? 23.140 2.375 -19.736 1.00 94.00 287 GLU A C 1
ATOM 2128 O O . GLU A 1 287 ? 23.213 1.138 -19.681 1.00 94.00 287 GLU A O 1
ATOM 2133 N N . ALA A 1 288 ? 24.021 3.117 -20.402 1.00 90.62 288 ALA A N 1
ATOM 2134 C CA . ALA A 1 288 ? 25.224 2.571 -21.008 1.00 90.62 288 ALA A CA 1
ATOM 2135 C C . ALA A 1 288 ? 26.247 2.204 -19.916 1.00 90.62 288 ALA A C 1
ATOM 2137 O O . ALA A 1 288 ? 26.371 2.948 -18.943 1.00 90.62 288 ALA A O 1
ATOM 2138 N N . PRO A 1 289 ? 26.996 1.095 -20.067 1.00 87.94 289 PRO A N 1
ATOM 2139 C CA . PRO A 1 289 ? 28.150 0.831 -19.211 1.00 87.94 289 PRO A CA 1
ATOM 2140 C C . PRO A 1 289 ? 29.179 1.961 -19.351 1.00 87.94 289 PRO A C 1
ATOM 2142 O O . PRO A 1 289 ? 29.356 2.493 -20.454 1.00 87.94 289 PRO A O 1
ATOM 2145 N N . GLU A 1 290 ? 29.817 2.318 -18.233 1.00 81.00 290 GLU A N 1
ATOM 2146 C CA . GLU A 1 290 ? 30.951 3.256 -18.196 1.00 81.00 290 GLU A CA 1
ATOM 2147 C C . GLU A 1 290 ? 32.173 2.728 -18.960 1.00 81.00 290 GLU A C 1
ATOM 2149 O O . GLU A 1 290 ? 32.414 1.496 -18.936 1.00 81.00 290 GLU A O 1
#